Protein 8JU3 (pdb70)

B-factor: mean 65.37, std 35.57, range [22.61, 152.68]

Radius of gyration: 43.57 Å; Cα contacts (8 Å, |Δi|>4): 606; chains: 1; bounding box: 49×35×157 Å

Solvent-accessible surface area: 17539 Å² total; per-residue (Å²): 171,150,29,74,105,45,124,44,102,40,78,102,34,85,130,116,65,49,92,47,68,61,33,83,155,39,63,0,13,57,61,54,84,110,74,59,18,59,74,1,15,58,32,0,81,91,44,15,0,30,80,2,93,64,0,56,0,83,1,0,126,27,79,72,44,0,4,7,0,77,79,15,85,33,29,36,0,2,0,0,3,0,42,0,23,0,58,28,78,105,53,44,0,32,0,80,0,53,9,34,74,66,33,43,55,54,8,46,40,37,5,75,0,14,12,41,19,82,21,133,96,156,88,57,32,29,141,76,46,120,49,130,147,31,143,103,127,69,93,46,174,60,98,23,58,87,71,17,56,77,27,89,34,1,24,60,85,103,116,28,0,42,9,50,0,64,69,58,95,45,43,4,74,0,48,0,80,22,122,102,89,45,87,57,3,4,41,0,57,37,49,28,162,229,131,44,12,60,33,93,16,47,7,109,64,56,143,9,34,112,70,95,31,56,51,63,111,52,120,105,97,140,60,62,25,56,84,102,74,53,111,62,155,71,71,49,73,66,114,115,90,109,21,116,114,88,6,53,91,33,65,46,146,93,78,52,88,136,124,73,5,40,55,86,58,16,92,111,129,40,21,46,0,75,6,64,26,62,10,31,90,62,67,87,100,94,26,61,61,234

Secondary structure (DSSP, 8-state):
-TT-S-TTHHHHHHHHT--EE--SSB--SSSS-EE-HHHHHHHHHHTTGGGSSEEEEEB-S-TTT--EE---SS-BEE-TT-EEEEEE-SSSEEEEEE--S--STTBPSS-EEEEEES-TTS--EEEE---SSS--S-PPSS--SS-BSSTT-S-TTSPSEEEEEE-SSSEEEEEEEE-S-SSS-EEEEEE-TTT--EEEEE--TTS---S--EEPPBTTBPPPTGGGT---HHHHHHHSEEEEEE---EEEE------TTEEEEEE--EEEEEEEEEEETTEEEE----

Nearest PDB structures (foldseek):
  8ju3-assembly1_A  TM=1.003E+00  e=4.176E-60  Escherichia phage Mu
  5yvq-assembly1_A  TM=1.974E-01  e=2.778E-07  Muvirus mu
  6b40-assembly1_N  TM=1.966E-01  e=3.791E+00  Branchiostoma belcheri

InterPro domains:
  IPR022246 Bacteriophage T7, Gp17, C-terminal [PF12604] (168-261)

Foldseek 3Di:
DVCPPPPPVVVVCQVVQHAAADEDAAQAAAFADEDEVVVVVVSCVVSCCQSHQKYKDFYHQDRGRHYKYDPQVEWIARRRRKIWIWHDHPQWIKIWIAADQDGPPGGDHRKIKIWTPNDPVPDTHIDIDADPVRHDLDADPDEDDAEAAADVPDWLADRFYWHWYDHDPHIWIKGKAACLDDQWGIKIWIQHPPRPWIWMFIQGDNGTTPDDTDTDADPVRHDDCVNVPHDDPVRQLQPDWDDKDWADKDKDQPHDDDDFQKDWDDDPVMTMITGIWIAGNNDIDGHTDD

Organism: Escherichia phage Mu (NCBI:txid2681603)

Structure (mmCIF, N/CA/C/O backbone):
data_8JU3
#
_entry.id   8JU3
#
_cell.length_a   63.839
_cell.length_b   63.839
_cell.length_c   462.383
_cell.angle_alpha   90.000
_cell.angle_beta   90.000
_cell.angle_gamma   120.000
#
_symmetry.space_group_name_H-M   'P 3 2 1'
#
loop_
_entity.id
_entity.type
_entity.pdbx_description
1 polymer "Tail fiber protein S,Tail fiber protein S'"
2 water water
#
loop_
_atom_site.group_PDB
_atom_site.id
_atom_site.type_symbol
_atom_site.label_atom_id
_atom_site.label_alt_id
_atom_site.label_comp_id
_atom_site.label_asym_id
_atom_site.label_entity_id
_atom_site.label_seq_id
_atom_site.pdbx_PDB_ins_code
_atom_site.Cartn_x
_atom_site.Cartn_y
_atom_site.Cartn_z
_atom_site.occupancy
_atom_site.B_iso_or_equiv
_atom_site.auth_seq_id
_atom_site.auth_comp_id
_atom_site.auth_asym_id
_atom_site.auth_atom_id
_atom_site.pdbx_PDB_model_num
ATOM 1 N N . GLN A 1 187 ? -23.40166 12.82191 101.71430 1.000 117.37783 27 GLN A N 1
ATOM 2 C CA . GLN A 1 187 ? -24.68812 12.18132 101.44479 1.000 120.36141 27 GLN A CA 1
ATOM 3 C C . GLN A 1 187 ? -25.12302 12.37008 99.99011 1.000 129.62189 27 GLN A C 1
ATOM 4 O O . GLN A 1 187 ? -25.44545 11.39702 99.29481 1.000 132.48796 27 GLN A O 1
ATOM 10 N N . ASN A 1 188 ? -25.13734 13.62160 99.53069 1.000 126.53668 28 ASN A N 1
ATOM 11 C CA . ASN A 1 188 ? -25.26067 13.92827 98.10246 1.000 125.50291 28 ASN A CA 1
ATOM 12 C C . ASN A 1 188 ? -26.55288 13.37722 97.50101 1.000 126.34590 28 ASN A C 1
ATOM 13 O O . ASN A 1 188 ? -26.55551 12.76935 96.42760 1.000 127.15226 28 ASN A O 1
ATOM 18 N N . GLY A 1 189 ? -27.66440 13.61116 98.19014 1.000 126.28497 29 GLY A N 1
ATOM 19 C CA . GLY A 1 189 ? -28.95991 13.16471 97.72496 1.000 125.22611 29 GLY A CA 1
ATOM 20 C C . GLY A 1 189 ? -29.14884 11.66579 97.62690 1.000 132.25493 29 GLY A C 1
ATOM 21 O O . GLY A 1 189 ? -30.24904 11.22667 97.26819 1.000 132.11244 29 GLY A O 1
ATOM 22 N N . ALA A 1 190 ? -28.11900 10.85954 97.91867 1.000 128.47700 30 ALA A N 1
ATOM 23 C CA . ALA A 1 190 ? -28.29398 9.41166 97.90796 1.000 127.77496 30 ALA A CA 1
ATOM 24 C C . ALA A 1 190 ? -29.35515 8.97635 98.90378 1.000 133.44212 30 ALA A C 1
ATOM 25 O O . ALA A 1 190 ? -29.95216 7.90521 98.74105 1.000 134.80918 30 ALA A O 1
ATOM 27 N N . ASP A 1 191 ? -29.60495 9.79691 99.92200 1.000 132.76713 31 ASP A N 1
ATOM 28 C CA . ASP A 1 191 ? -30.66263 9.55653 100.90025 1.000 133.56912 31 ASP A CA 1
ATOM 29 C C . ASP A 1 191 ? -31.94554 10.30570 100.51614 1.000 134.49054 31 ASP A C 1
ATOM 30 O O . ASP A 1 191 ? -32.46709 11.13651 101.25613 1.000 128.74512 31 ASP A O 1
ATOM 35 N N . ILE A 1 192 ? -32.46916 9.99581 99.32893 1.000 133.79787 32 ILE A N 1
ATOM 36 C CA . ILE A 1 192 ? -33.71618 10.57336 98.85211 1.000 135.29644 32 ILE A CA 1
ATOM 37 C C . ILE A 1 192 ? -34.68007 9.45310 98.48182 1.000 139.02744 32 ILE A C 1
ATOM 38 O O . ILE A 1 192 ? -34.34919 8.60477 97.64915 1.000 141.86278 32 ILE A O 1
ATOM 43 N N . PRO A 1 193 ? -35.86786 9.38538 99.07973 1.000 139.67815 33 PRO A N 1
ATOM 44 C CA . PRO A 1 193 ? -36.89509 8.46945 98.57759 1.000 139.12953 33 PRO A CA 1
ATOM 45 C C . PRO A 1 193 ? -37.66456 9.09938 97.43003 1.000 138.20951 33 PRO A C 1
ATOM 46 O O . PRO A 1 193 ? -37.82927 10.31794 97.35895 1.000 136.51640 33 PRO A O 1
ATOM 50 N N . GLY A 1 194 ? -38.11575 8.24711 96.51015 1.000 137.89070 34 GLY A N 1
ATOM 51 C CA . GLY A 1 194 ? -38.78337 8.69697 95.29666 1.000 137.90338 34 GLY A CA 1
ATOM 52 C C . GLY A 1 194 ? -38.06620 9.78388 94.50740 1.000 128.89132 34 GLY A C 1
ATOM 53 O O . GLY A 1 194 ? -38.65998 10.81860 94.18789 1.000 124.29210 34 GLY A O 1
ATOM 54 N N . LYS A 1 195 ? -36.79344 9.55160 94.17525 1.000 128.88983 35 LYS A N 1
ATOM 55 C CA . LYS A 1 195 ? -35.96323 10.57928 93.54007 1.000 133.84821 35 LYS A CA 1
ATOM 56 C C . LYS A 1 195 ? -36.57667 11.12345 92.24066 1.000 128.45827 35 LYS A C 1
ATOM 57 O O . LYS A 1 195 ? -36.35750 12.29277 91.88602 1.000 124.42929 35 LYS A O 1
ATOM 63 N N . ASP A 1 196 ? -37.34537 10.30074 91.52376 1.000 121.05360 36 ASP A N 1
ATOM 64 C CA . ASP A 1 196 ? -38.00855 10.75886 90.30051 1.000 120.57365 36 ASP A CA 1
ATOM 65 C C . ASP A 1 196 ? -39.04677 11.84183 90.60482 1.000 120.12220 36 ASP A C 1
ATOM 66 O O . ASP A 1 196 ? -39.16260 12.84956 89.87760 1.000 110.06041 36 ASP A O 1
ATOM 71 N N . THR A 1 197 ? -39.77757 11.67169 91.70866 1.000 118.40302 37 THR A N 1
ATOM 72 C CA . THR A 1 197 ? -40.73444 12.68354 92.13359 1.000 120.38502 37 THR A CA 1
ATOM 73 C C . THR A 1 197 ? -40.01689 13.97178 92.53622 1.000 123.67113 37 THR A C 1
ATOM 74 O O . THR A 1 197 ? -40.49510 15.07551 92.24065 1.000 122.47735 37 THR A O 1
ATOM 78 N N . PHE A 1 198 ? -38.88509 13.83880 93.24168 1.000 120.47823 38 PHE A N 1
ATOM 79 C CA . PHE A 1 198 ? -38.02451 14.96907 93.58702 1.000 116.89824 38 PHE A CA 1
ATOM 80 C C . PHE A 1 198 ? -37.68474 15.79573 92.35164 1.000 119.24368 38 PHE A C 1
ATOM 81 O O . PHE A 1 198 ? -37.91535 17.01100 92.29614 1.000 118.81113 38 PHE A O 1
ATOM 89 N N . THR A 1 199 ? -37.08443 15.14201 91.36365 1.000 116.82145 39 THR A N 1
ATOM 90 C CA . THR A 1 199 ? -36.76702 15.82199 90.11678 1.000 113.47826 39 THR A CA 1
ATOM 91 C C . THR A 1 199 ? -37.97566 16.56366 89.55575 1.000 110.37268 39 THR A C 1
ATOM 92 O O . THR A 1 199 ? -37.86710 17.73943 89.18657 1.000 108.10320 39 THR A O 1
ATOM 96 N N . LYS A 1 200 ? -39.15234 15.91617 89.52276 1.000 111.77152 40 LYS A N 1
ATOM 97 C CA . LYS A 1 200 ? -40.32275 16.62349 88.98722 1.000 114.32656 40 LYS A CA 1
ATOM 98 C C . LYS A 1 200 ? -40.63927 17.88200 89.79985 1.000 113.40185 40 LYS A C 1
ATOM 99 O O . LYS A 1 200 ? -40.84413 18.96626 89.23194 1.000 96.46187 40 LYS A O 1
ATOM 105 N N . ASN A 1 201 ? -40.68351 17.75321 91.13646 1.000 107.74532 41 ASN A N 1
ATOM 106 C CA . ASN A 1 201 ? -40.95586 18.90451 91.99934 1.000 113.58261 41 ASN A CA 1
ATOM 107 C C . ASN A 1 201 ? -39.97722 20.04500 91.75196 1.000 110.01781 41 ASN A C 1
ATOM 108 O O . ASN A 1 201 ? -40.36777 21.21854 91.74936 1.000 114.64632 41 ASN A O 1
ATOM 113 N N . ILE A 1 202 ? -38.68947 19.72849 91.59646 1.000 106.18389 42 ILE A N 1
ATOM 114 C CA . ILE A 1 202 ? -37.69397 20.78489 91.41858 1.000 112.17027 42 ILE A CA 1
ATOM 115 C C . ILE A 1 202 ? -37.72397 21.36830 90.00976 1.000 110.31726 42 ILE A C 1
ATOM 116 O O . ILE A 1 202 ? -37.05235 22.37224 89.74674 1.000 109.53818 42 ILE A O 1
ATOM 121 N N . GLY A 1 203 ? -38.50092 20.78695 89.10369 1.000 113.54729 43 GLY A N 1
ATOM 122 C CA . GLY A 1 203 ? -38.50296 21.24220 87.71904 1.000 111.56252 43 GLY A CA 1
ATOM 123 C C . GLY A 1 203 ? -37.14643 21.13662 87.05216 1.000 106.29718 43 GLY A C 1
ATOM 124 O O . GLY A 1 203 ? -36.58062 22.14833 86.61938 1.000 108.03275 43 GLY A O 1
ATOM 125 N N . ALA A 1 204 ? -36.60758 19.91476 86.98395 1.000 107.03452 44 ALA A N 1
ATOM 126 C CA . ALA A 1 204 ? -35.36420 19.62975 86.27915 1.000 103.82849 44 ALA A CA 1
ATOM 127 C C . ALA A 1 204 ? -35.59474 18.50778 85.26864 1.000 103.27145 44 ALA A C 1
ATOM 128 O O . ALA A 1 204 ? -36.43745 17.62617 85.48161 1.000 98.62738 44 ALA A O 1
ATOM 130 N N . CYS A 1 205 ? -34.84610 18.55124 84.15703 1.000 96.42943 45 CYS A N 1
ATOM 131 C CA . CYS A 1 205 ? -34.98592 17.54189 83.12043 1.000 96.68131 45 CYS A CA 1
ATOM 132 C C . CYS A 1 205 ? -34.50750 16.18034 83.61142 1.000 99.91323 45 CYS A C 1
ATOM 133 O O . CYS A 1 205 ? -33.49105 16.07195 84.29999 1.000 102.20693 45 CYS A O 1
ATOM 136 N N . ARG A 1 206 ? -35.22988 15.13304 83.21307 1.000 100.20370 46 ARG A N 1
ATOM 137 C CA . ARG A 1 206 ? -35.05903 13.79475 83.76925 1.000 102.40448 46 ARG A CA 1
ATOM 138 C C . ARG A 1 206 ? -34.10725 12.99515 82.88762 1.000 101.02415 46 ARG A C 1
ATOM 139 O O . ARG A 1 206 ? -34.45953 12.61966 81.76666 1.000 102.06788 46 ARG A O 1
ATOM 147 N N . ALA A 1 207 ? -32.90056 12.73558 83.38817 1.000 102.23804 47 ALA A N 1
ATOM 148 C CA . ALA A 1 207 ? -31.93862 11.85828 82.71638 1.000 100.11966 47 ALA A CA 1
ATOM 149 C C . ALA A 1 207 ? -32.21129 10.43283 83.18261 1.000 102.12191 47 ALA A C 1
ATOM 150 O O . ALA A 1 207 ? -31.67768 9.97628 84.18722 1.000 107.71001 47 ALA A O 1
ATOM 152 N N . TYR A 1 208 ? -33.04873 9.70923 82.43728 1.000 101.62407 48 TYR A N 1
ATOM 153 C CA . TYR A 1 208 ? -33.62670 8.47904 82.97011 1.000 101.59625 48 TYR A CA 1
ATOM 154 C C . TYR A 1 208 ? -32.66159 7.29623 82.94919 1.000 99.93753 48 TYR A C 1
ATOM 155 O O . TYR A 1 208 ? -32.71344 6.45741 83.84567 1.000 93.63648 48 TYR A O 1
ATOM 164 N N . SER A 1 209 ? -31.79091 7.18825 81.95313 1.000 98.74104 49 SER A N 1
ATOM 165 C CA . SER A 1 209 ? -30.88218 6.04771 81.86364 1.000 96.88889 49 SER A CA 1
ATOM 166 C C . SER A 1 209 ? -29.91892 6.25823 80.70398 1.000 104.12652 49 SER A C 1
ATOM 167 O O . SER A 1 209 ? -30.29438 6.80015 79.65870 1.000 96.46022 49 SER A O 1
ATOM 170 N N . ALA A 1 210 ? -28.68391 5.79379 80.89717 1.000 102.70709 50 ALA A N 1
ATOM 171 C CA . ALA A 1 210 ? -27.63706 5.89268 79.89178 1.000 102.13819 50 ALA A CA 1
ATOM 172 C C . ALA A 1 210 ? -27.46733 4.62950 79.05146 1.000 107.05450 50 ALA A C 1
ATOM 173 O O . ALA A 1 210 ? -26.88372 4.71200 77.96294 1.000 111.68646 50 ALA A O 1
ATOM 175 N N . TRP A 1 211 ? -27.97141 3.47653 79.51043 1.000 108.21095 51 TRP A N 1
ATOM 176 C CA . TRP A 1 211 ? -27.77620 2.20453 78.81293 1.000 113.04909 51 TRP A CA 1
ATOM 177 C C . TRP A 1 211 ? -28.97243 1.27742 79.03942 1.000 121.23710 51 TRP A C 1
ATOM 178 O O . TRP A 1 211 ? -28.81297 0.05896 79.15717 1.000 126.04125 51 TRP A O 1
ATOM 189 N N . LEU A 1 212 ? -30.17975 1.83515 79.11341 1.000 122.51565 52 LEU A N 1
ATOM 190 C CA . LEU A 1 212 ? -31.36238 1.00842 79.34166 1.000 126.60759 52 LEU A CA 1
ATOM 191 C C . LEU A 1 212 ? -31.68046 0.16293 78.11105 1.000 126.67416 52 LEU A C 1
ATOM 192 O O . LEU A 1 212 ? -31.42492 0.56305 76.97326 1.000 124.89449 52 LEU A O 1
ATOM 197 N N . ASN A 1 213 ? -32.24182 -1.02436 78.33831 1.000 125.20006 53 ASN A N 1
ATOM 198 C CA . ASN A 1 213 ? -32.72163 -1.84804 77.23308 1.000 127.81965 53 ASN A CA 1
ATOM 199 C C . ASN A 1 213 ? -34.20276 -1.54400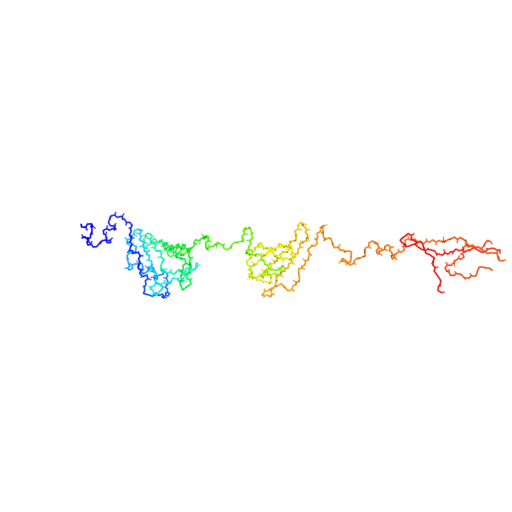 77.01474 1.000 128.50603 53 ASN A C 1
ATOM 200 O O . ASN A 1 213 ? -35.04359 -1.85964 77.85993 1.000 125.68732 53 ASN A O 1
ATOM 205 N N . ILE A 1 214 ? -34.51698 -0.90480 75.88745 1.000 123.64370 54 ILE A N 1
ATOM 206 C CA . ILE A 1 214 ? -35.88365 -0.48685 75.58218 1.000 126.02575 54 ILE A CA 1
ATOM 207 C C . ILE A 1 214 ? -36.66823 -1.65804 75.00949 1.000 125.66352 54 ILE A C 1
ATOM 208 O O . ILE A 1 214 ? -36.65904 -1.89307 73.79342 1.000 118.18635 54 ILE A O 1
ATOM 213 N N . GLY A 1 215 ? -37.36752 -2.38181 75.87841 1.000 127.43118 55 GLY A N 1
ATOM 214 C CA . GLY A 1 215 ? -38.06835 -3.59362 75.49823 1.000 130.27452 55 GLY A CA 1
ATOM 215 C C . GLY A 1 215 ? -37.34483 -4.83996 75.98032 1.000 134.97408 55 GLY A C 1
ATOM 216 O O . GLY A 1 215 ? -36.26910 -4.79275 76.58871 1.000 133.48953 55 GLY A O 1
ATOM 217 N N . GLY A 1 216 ? -37.96607 -5.98358 75.70236 1.000 135.33104 56 GLY A N 1
ATOM 218 C CA . GLY A 1 216 ? -37.35509 -7.25283 76.03894 1.000 133.52006 56 GLY A CA 1
ATOM 219 C C . GLY A 1 216 ? -36.33711 -7.68084 75.00431 1.000 131.65954 56 GLY A C 1
ATOM 220 O O . GLY A 1 216 ? -35.16716 -7.92011 75.31855 1.000 129.00008 56 GLY A O 1
ATOM 221 N N . ASP A 1 217 ? -36.77087 -7.75714 73.75251 1.000 130.83977 57 ASP A N 1
ATOM 222 C CA . ASP A 1 217 ? -35.92569 -8.24238 72.67856 1.000 130.35399 57 ASP A CA 1
ATOM 223 C C . ASP A 1 217 ? -36.14382 -7.35350 71.46050 1.000 127.63881 57 ASP A C 1
ATOM 224 O O . ASP A 1 217 ? -36.88445 -6.36412 71.50514 1.000 124.61235 57 ASP A O 1
ATOM 229 N N . SER A 1 218 ? -35.47800 -7.70454 70.36321 1.000 128.16532 58 SER A N 1
ATOM 230 C CA . SER A 1 218 ? -35.68626 -7.03317 69.08593 1.000 127.40879 58 SER A CA 1
ATOM 231 C C . SER A 1 218 ? -36.89110 -7.63681 68.36116 1.000 129.39468 58 SER A C 1
ATOM 232 O O . SER A 1 218 ? -36.80484 -8.12910 67.23711 1.000 132.99509 58 SER A O 1
ATOM 235 N N . GLN A 1 219 ? -38.03387 -7.60796 69.04077 1.000 129.40869 59 GLN A N 1
ATOM 236 C CA . GLN A 1 219 ? -39.27632 -7.81422 68.31991 1.000 130.68825 59 GLN A CA 1
ATOM 237 C C . GLN A 1 219 ? -39.69674 -6.50598 67.65301 1.000 126.72068 59 GLN A C 1
ATOM 238 O O . GLN A 1 219 ? -39.13435 -5.43829 67.90983 1.000 123.46872 59 GLN A O 1
ATOM 244 N N . VAL A 1 220 ? -40.68293 -6.59105 66.78149 1.000 124.65473 60 VAL A N 1
ATOM 245 C CA . VAL A 1 220 ? -41.22942 -5.39623 66.15152 1.000 125.61561 60 VAL A CA 1
ATOM 246 C C . VAL A 1 220 ? -42.30858 -4.82779 67.05819 1.000 129.48211 60 VAL A C 1
ATOM 247 O O . VAL A 1 220 ? -43.07800 -5.57391 67.67697 1.000 129.04450 60 VAL A O 1
ATOM 251 N N . TRP A 1 221 ? -42.34928 -3.50061 67.16359 1.000 131.57953 61 TRP A N 1
ATOM 252 C CA . TRP A 1 221 ? -43.31181 -2.82925 68.02187 1.000 135.68328 61 TRP A CA 1
ATOM 253 C C . TRP A 1 221 ? -43.86110 -1.61055 67.29623 1.000 130.75386 61 TRP A C 1
ATOM 254 O O . TRP A 1 221 ? -43.21078 -1.04514 66.41383 1.000 125.93728 61 TRP A O 1
ATOM 265 N N . THR A 1 222 ? -45.08036 -1.23364 67.65719 1.000 121.81417 62 THR A N 1
ATOM 266 C CA . THR A 1 222 ? -45.75328 -0.08857 67.07187 1.000 117.88616 62 THR A CA 1
ATOM 267 C C . THR A 1 222 ? -45.49295 1.15280 67.91646 1.000 116.79258 62 THR A C 1
ATOM 268 O O . THR A 1 222 ? -44.96826 1.07996 69.02822 1.000 116.45477 62 THR A O 1
ATOM 272 N N . THR A 1 223 ? -45.87149 2.31503 67.38095 1.000 112.20753 63 THR A N 1
ATOM 273 C CA . THR A 1 223 ? -45.67091 3.53062 68.16022 1.000 111.91730 63 THR A CA 1
ATOM 274 C C . THR A 1 223 ? -46.64480 3.60009 69.32804 1.000 107.29342 63 THR A C 1
ATOM 275 O O . THR A 1 223 ? -46.34671 4.24178 70.33976 1.000 106.91017 63 THR A O 1
ATOM 279 N N . ALA A 1 224 ? -47.80526 2.94950 69.21166 1.000 113.15376 64 ALA A N 1
ATOM 280 C CA . ALA A 1 224 ? -48.68930 2.80704 70.36637 1.000 108.75169 64 ALA A CA 1
ATOM 281 C C . ALA A 1 224 ? -48.02016 1.98359 71.46139 1.000 113.37056 64 ALA A C 1
ATOM 282 O O . ALA A 1 224 ? -48.09049 2.32733 72.65101 1.000 113.50413 64 ALA A O 1
ATOM 284 N N . GLN A 1 225 ? -47.34318 0.90038 71.07629 1.000 111.41426 65 GLN A N 1
ATOM 285 C CA . GLN A 1 225 ? -46.57829 0.13215 72.04948 1.000 114.40523 65 GLN A CA 1
ATOM 286 C C . GLN A 1 225 ? -45.37358 0.90848 72.55542 1.000 113.22625 65 GLN A C 1
ATOM 287 O O . GLN A 1 225 ? -45.00645 0.78283 73.72712 1.000 112.74408 65 GLN A O 1
ATOM 293 N N . PHE A 1 226 ? -44.76692 1.73812 71.70599 1.000 111.15203 66 PHE A N 1
ATOM 294 C CA . PHE A 1 226 ? -43.64871 2.55543 72.16117 1.000 108.42725 66 PHE A CA 1
ATOM 295 C C . PHE A 1 226 ? -44.10425 3.58327 73.19968 1.000 107.94749 66 PHE A C 1
ATOM 296 O O . PHE A 1 226 ? -43.44914 3.76032 74.23605 1.000 103.86759 66 PHE A O 1
ATOM 304 N N . ILE A 1 227 ? -45.25017 4.23243 72.97170 1.000 107.41756 67 ILE A N 1
ATOM 305 C CA . ILE A 1 227 ? -45.73065 5.21021 73.94146 1.000 105.95362 67 ILE A CA 1
ATOM 306 C C . ILE A 1 227 ? -46.25943 4.50776 75.19000 1.000 112.97601 67 ILE A C 1
ATOM 307 O O . ILE A 1 227 ? -46.19461 5.06732 76.28857 1.000 112.95330 67 ILE A O 1
ATOM 312 N N . SER A 1 228 ? -46.73720 3.26243 75.06690 1.000 110.36273 68 SER A N 1
ATOM 313 C CA . SER A 1 228 ? -47.09869 2.49659 76.26219 1.000 117.21524 68 SER A CA 1
ATOM 314 C C . SER A 1 228 ? -45.86547 2.18915 77.10717 1.000 118.00921 68 SER A C 1
ATOM 315 O O . SER A 1 228 ? -45.87739 2.35813 78.33783 1.000 112.02326 68 SER A O 1
ATOM 318 N N . TRP A 1 229 ? -44.78320 1.74465 76.45532 1.000 115.57661 69 TRP A N 1
ATOM 319 C CA . TRP A 1 229 ? -43.54441 1.48406 77.18088 1.000 118.90638 69 TRP A CA 1
ATOM 320 C C . TRP A 1 229 ? -43.01429 2.75973 77.82752 1.000 117.82099 69 TRP A C 1
ATOM 321 O O . TRP A 1 229 ? -42.46228 2.72465 78.93585 1.000 116.58777 69 TRP A O 1
ATOM 332 N N . LEU A 1 230 ? -43.17908 3.90064 77.15091 1.000 116.41473 70 LEU A N 1
ATOM 333 C CA . LEU A 1 230 ? -42.78575 5.16844 77.75959 1.000 115.93440 70 LEU A CA 1
ATOM 334 C C . LEU A 1 230 ? -43.64847 5.48940 78.97773 1.000 116.04879 70 LEU A C 1
ATOM 335 O O . LEU A 1 230 ? -43.12965 5.95627 79.99726 1.000 113.35208 70 LEU A O 1
ATOM 340 N N . GLU A 1 231 ? -44.96189 5.24583 78.89593 1.000 114.13653 71 GLU A N 1
ATOM 341 C CA . GLU A 1 231 ? -45.82124 5.40897 80.06666 1.000 118.00988 71 GLU A CA 1
ATOM 342 C C . GLU A 1 231 ? -45.26882 4.63714 81.25530 1.000 114.89072 71 GLU A C 1
ATOM 343 O O . GLU A 1 231 ? -45.00431 5.21535 82.31464 1.000 109.45514 71 GLU A O 1
ATOM 349 N N . SER A 1 232 ? -45.04639 3.32718 81.07282 1.000 116.86080 72 SER A N 1
ATOM 350 C CA . SER A 1 232 ? -44.64374 2.47998 82.19476 1.000 120.35206 72 SER A CA 1
ATOM 351 C C . SER A 1 232 ? -43.32743 2.92035 82.84005 1.000 119.74719 72 SER A C 1
ATOM 352 O O . SER A 1 232 ? -43.09039 2.58542 84.00179 1.000 117.23865 72 SER A O 1
ATOM 355 N N . GLN A 1 233 ? -42.46671 3.65950 82.13533 1.000 116.01253 73 GLN A N 1
ATOM 356 C CA . GLN A 1 233 ? -41.27484 4.21953 82.76764 1.000 111.53531 73 GLN A CA 1
ATOM 357 C C . GLN A 1 233 ? -41.47164 5.64062 83.26904 1.000 107.59543 73 GLN A C 1
ATOM 358 O O . GLN A 1 233 ? -40.51930 6.22751 83.79413 1.000 103.88939 73 GLN A O 1
ATOM 364 N N . GLY A 1 234 ? -42.67003 6.20482 83.11660 1.000 110.19679 74 GLY A N 1
ATOM 365 C CA . GLY A 1 234 ? -42.96455 7.52521 83.64325 1.000 114.70695 74 GLY A CA 1
ATOM 366 C C . GLY A 1 234 ? -42.50976 8.68818 82.79301 1.000 113.20663 74 GLY A C 1
ATOM 367 O O . GLY A 1 234 ? -42.37142 9.80298 83.30523 1.000 114.15038 74 GLY A O 1
ATOM 368 N N . ALA A 1 235 ? -42.28644 8.46599 81.49908 1.000 109.33301 75 ALA A N 1
ATOM 369 C CA . ALA A 1 235 ? -41.73234 9.51272 80.64342 1.000 112.25665 75 ALA A CA 1
ATOM 370 C C . ALA A 1 235 ? -42.60482 10.76510 80.63569 1.000 110.58775 75 ALA A C 1
ATOM 371 O O . ALA A 1 235 ? -42.08848 11.88850 80.69367 1.000 110.39583 75 ALA A O 1
ATOM 373 N N . PHE A 1 236 ? -43.92584 10.59930 80.57233 1.000 109.42624 76 PHE A N 1
ATOM 374 C CA . PHE A 1 236 ? -44.80922 11.75602 80.48630 1.000 108.77872 76 PHE A CA 1
ATOM 375 C C . PHE A 1 236 ? -45.04587 12.42576 81.83212 1.000 115.60931 76 PHE A C 1
ATOM 376 O O . PHE A 1 236 ? -45.73517 13.45142 81.87476 1.000 113.87925 76 PHE A O 1
ATOM 384 N N . ASN A 1 237 ? -44.47840 11.88521 82.91826 1.000 116.41841 77 ASN A N 1
ATOM 385 C CA . ASN A 1 237 ? -44.43946 12.58491 84.20110 1.000 127.46250 77 ASN A CA 1
ATOM 386 C C . ASN A 1 237 ? -43.47327 13.76392 84.20292 1.000 121.05789 77 ASN A C 1
ATOM 387 O O . ASN A 1 237 ? -43.51225 14.57738 85.13259 1.000 121.65343 77 ASN A O 1
ATOM 392 N N . HIS A 1 238 ? -42.61462 13.88193 83.19789 1.000 108.11014 78 HIS A N 1
ATOM 393 C CA . HIS A 1 238 ? -41.66219 14.97261 83.20910 1.000 105.53949 78 HIS A CA 1
ATOM 394 C C . HIS A 1 238 ? -41.76258 15.78470 81.93272 1.000 108.93613 78 HIS A C 1
ATOM 395 O O . HIS A 1 238 ? -42.03744 15.23042 80.86252 1.000 103.25321 78 HIS A O 1
ATOM 402 N N . PRO A 1 239 ? -41.54095 17.09997 82.00673 1.000 102.47483 79 PRO A N 1
ATOM 403 C CA . PRO A 1 239 ? -41.61984 17.90320 80.77096 1.000 99.67681 79 PRO A CA 1
ATOM 404 C C . PRO A 1 239 ? -40.54685 17.53585 79.74154 1.000 98.53433 79 PRO A C 1
ATOM 405 O O . PRO A 1 239 ? -40.81332 17.60784 78.53796 1.000 92.33973 79 PRO A O 1
ATOM 409 N N . TYR A 1 240 ? -39.32744 17.19494 80.17183 1.000 96.39569 80 TYR A N 1
ATOM 410 C CA . TYR A 1 240 ? -38.29351 16.63118 79.30353 1.000 96.09540 80 TYR A CA 1
ATOM 411 C C . TYR A 1 240 ? -37.83251 15.35684 79.97581 1.000 100.01247 80 TYR A C 1
ATOM 412 O O . TYR A 1 240 ? -37.55934 15.35486 81.17806 1.000 95.11003 80 TYR A O 1
ATOM 421 N N . TRP A 1 241 ? -37.75484 14.28303 79.21078 1.000 94.88116 81 TRP A N 1
ATOM 422 C CA . TRP A 1 241 ? -37.42429 12.97701 79.75697 1.000 94.09641 81 TRP A CA 1
ATOM 423 C C . TRP A 1 241 ? -36.58486 12.29541 78.70075 1.000 98.31757 81 TRP A C 1
ATOM 424 O O . TRP A 1 241 ? -37.07158 12.00728 77.60642 1.000 94.76215 81 TRP A O 1
ATOM 435 N N . MET A 1 242 ? -35.33622 12.06963 78.98602 1.000 96.01986 82 MET A N 1
ATOM 436 C CA . MET A 1 242 ? -34.53642 11.41620 77.97742 1.000 97.41338 82 MET A CA 1
ATOM 437 C C . MET A 1 242 ? -34.16904 10.00328 78.42626 1.000 99.44626 82 MET A C 1
ATOM 438 O O . MET A 1 242 ? -34.50578 9.55348 79.51897 1.000 98.16036 82 MET A O 1
ATOM 443 N N . CYS A 1 243 ? -33.43844 9.31777 77.55501 1.000 100.03910 83 CYS A N 1
ATOM 444 C CA . CYS A 1 243 ? -33.21572 7.88231 77.65384 1.000 99.23686 83 CYS A CA 1
ATOM 445 C C . CYS A 1 243 ? -32.28283 7.45353 76.52753 1.000 99.49494 83 CYS A C 1
ATOM 446 O O . CYS A 1 243 ? -32.26568 8.10021 75.48229 1.000 93.56758 83 CYS A O 1
ATOM 449 N N . LYS A 1 244 ? -31.49954 6.38922 76.69884 1.000 102.65751 84 LYS A N 1
ATOM 450 C CA . LYS A 1 244 ? -30.66669 5.89889 75.60131 1.000 96.40517 84 LYS A CA 1
ATOM 451 C C . LYS A 1 244 ? -30.66898 4.37981 75.58842 1.000 99.63344 84 LYS A C 1
ATOM 452 O O . LYS A 1 244 ? -30.16555 3.74513 76.5203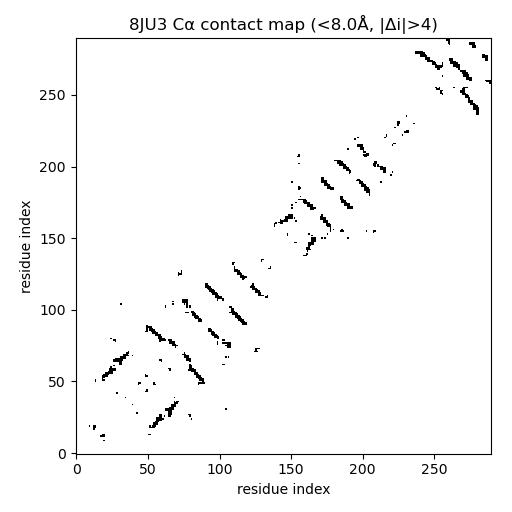4 1.000 99.91198 84 LYS A O 1
ATOM 458 N N . GLY A 1 245 ? -31.21146 3.80933 74.51830 1.000 96.59868 85 GLY A N 1
ATOM 459 C CA . GLY A 1 245 ? -31.25829 2.36294 74.39961 1.000 103.77760 85 GLY A CA 1
ATOM 460 C C . GLY A 1 245 ? -29.87616 1.74052 74.49002 1.000 104.27943 85 GLY A C 1
ATOM 461 O O . GLY A 1 245 ? -28.88268 2.30214 74.01615 1.000 95.98668 85 GLY A O 1
ATOM 462 N N . SER A 1 246 ? -29.82530 0.56176 75.11469 1.000 108.50726 86 SER A N 1
ATOM 463 C CA . SER A 1 246 ? -28.57214 -0.14661 75.32790 1.000 111.67798 86 SER A CA 1
ATOM 464 C C . SER A 1 246 ? -27.95769 -0.56622 73.99930 1.000 112.28926 86 SER A C 1
ATOM 465 O O . SER A 1 246 ? -28.65671 -0.88589 73.03196 1.000 106.80183 86 SER A O 1
ATOM 468 N N . TRP A 1 247 ? -26.62691 -0.59066 73.96648 1.000 110.99383 87 TRP A N 1
ATOM 469 C CA . TRP A 1 247 ? -25.90788 -1.03258 72.77744 1.000 109.69928 87 TRP A CA 1
ATOM 470 C C . TRP A 1 247 ? -25.92816 -2.56078 72.67462 1.000 112.06583 87 TRP A C 1
ATOM 471 O O . TRP A 1 247 ? -24.90671 -3.24482 72.75447 1.000 115.27419 87 TRP A O 1
ATOM 482 N N . ALA A 1 248 ? -27.13962 -3.08534 72.48400 1.000 109.64098 88 ALA A N 1
ATOM 483 C CA . ALA A 1 248 ? -27.36736 -4.52448 72.38197 1.000 113.80907 88 ALA A CA 1
ATOM 484 C C . ALA A 1 248 ? -28.57930 -4.72775 71.48495 1.000 115.08238 88 ALA A C 1
ATOM 485 O O . ALA A 1 248 ? -29.70152 -4.37168 71.86460 1.000 114.68972 88 ALA A O 1
ATOM 487 N N . TYR A 1 249 ? -28.35137 -5.30019 70.30026 1.000 111.61448 89 TYR A N 1
ATOM 488 C CA . TYR A 1 249 ? -29.44079 -5.48093 69.35052 1.000 115.12083 89 TYR A CA 1
ATOM 489 C C . TYR A 1 249 ? -30.49783 -6.44867 69.86422 1.000 119.54232 89 TYR A C 1
ATOM 490 O O . TYR A 1 249 ? -31.68128 -6.30677 69.53146 1.000 117.68545 89 TYR A O 1
ATOM 499 N N . ALA A 1 250 ? -30.09424 -7.42980 70.67052 1.000 126.40415 90 ALA A N 1
ATOM 500 C CA . ALA A 1 250 ? -30.98789 -8.45879 71.17687 1.000 123.18548 90 ALA A CA 1
ATOM 501 C C . ALA A 1 250 ? -31.77278 -8.01613 72.40026 1.000 125.58491 90 ALA A C 1
ATOM 502 O O . ALA A 1 250 ? -32.42254 -8.85048 73.03735 1.000 134.00988 90 ALA A O 1
ATOM 504 N N . ASN A 1 251 ? -31.72348 -6.73875 72.76404 1.000 121.76975 91 ASN A N 1
ATOM 505 C CA . ASN A 1 251 ? -32.49317 -6.24605 73.89603 1.000 122.77591 91 ASN A CA 1
ATOM 506 C C . ASN A 1 251 ? -33.53954 -5.20822 73.53392 1.000 120.80662 91 ASN A C 1
ATOM 507 O O . ASN A 1 251 ? -34.48180 -5.01913 74.31294 1.000 120.64534 91 ASN A O 1
ATOM 512 N N . ASN A 1 252 ? -33.41435 -4.54305 72.38645 1.000 119.87812 92 ASN A N 1
ATOM 513 C CA . ASN A 1 252 ? -34.16455 -3.32920 72.10469 1.000 114.27283 92 ASN A CA 1
ATOM 514 C C . ASN A 1 252 ? -35.14269 -3.54302 70.95586 1.000 115.13266 92 ASN A C 1
ATOM 515 O O . ASN A 1 252 ? -34.81000 -4.18038 69.95262 1.000 115.36706 92 ASN A O 1
ATOM 520 N N . LYS A 1 253 ? -36.34492 -2.98826 71.10795 1.000 112.06624 93 LYS A N 1
ATOM 521 C CA . LYS A 1 253 ? -37.37730 -3.06481 70.08676 1.000 113.66898 93 LYS A CA 1
ATOM 522 C C . LYS A 1 253 ? -36.95198 -2.33212 68.81062 1.000 110.36028 93 LYS A C 1
ATOM 523 O O . LYS A 1 253 ? -35.91693 -1.66110 68.75093 1.000 104.54438 93 LYS A O 1
ATOM 529 N N . VAL A 1 254 ? -37.80545 -2.44168 67.79063 1.000 110.08290 94 VAL A N 1
ATOM 530 C CA . VAL A 1 254 ? -37.72214 -1.63045 66.58068 1.000 106.24499 94 VAL A CA 1
ATOM 531 C C . VAL A 1 254 ? -39.14263 -1.23558 66.18558 1.000 107.90457 94 VAL A C 1
ATOM 532 O O . VAL A 1 254 ? -40.06265 -2.05893 66.23307 1.000 112.00440 94 VAL A O 1
ATOM 536 N N . ILE A 1 255 ? -39.33184 0.02826 65.82703 1.000 105.59354 95 ILE A N 1
ATOM 537 C CA . ILE A 1 255 ? -40.63569 0.51308 65.38153 1.000 107.92070 95 ILE A CA 1
ATOM 538 C C . ILE A 1 255 ? -40.70902 0.36838 63.86303 1.000 105.19168 95 ILE A C 1
ATOM 539 O O . ILE A 1 255 ? -39.70837 0.57798 63.16474 1.000 104.67205 95 ILE A O 1
ATOM 544 N N . THR A 1 256 ? -41.89994 0.02284 63.33730 1.000 104.13492 96 THR A N 1
ATOM 545 C CA . THR A 1 256 ? -42.05236 -0.30712 61.91817 1.000 101.47724 96 THR A CA 1
ATOM 546 C C . THR A 1 256 ? -43.18442 0.43625 61.21051 1.000 101.01395 96 THR A C 1
ATOM 547 O O . THR A 1 256 ? -43.36709 0.24759 60.00188 1.000 105.73248 96 THR A O 1
ATOM 551 N N . ASP A 1 257 ? -43.93110 1.29215 61.89949 1.000 100.32199 97 ASP A N 1
ATOM 552 C CA . ASP A 1 257 ? -45.05948 1.97045 61.27594 1.000 98.74387 97 ASP A CA 1
ATOM 553 C C . ASP A 1 257 ? -44.82927 3.46818 61.09802 1.000 95.52006 97 ASP A C 1
ATOM 554 O O . ASP A 1 257 ? -45.78841 4.24297 61.14561 1.000 95.31530 97 ASP A O 1
ATOM 559 N N . THR A 1 258 ? -43.58026 3.90368 60.89266 1.000 91.72847 98 THR A N 1
ATOM 560 C CA . THR A 1 258 ? -43.33731 5.34462 60.90114 1.000 89.57767 98 THR A CA 1
ATOM 561 C C . THR A 1 258 ? -43.82933 6.00422 59.62456 1.000 86.53098 98 THR A C 1
ATOM 562 O O . THR A 1 258 ? -44.31345 7.14102 59.65725 1.000 85.77984 98 THR A O 1
ATOM 566 N N . GLY A 1 259 ? -43.73997 5.30369 58.50666 1.000 87.31983 99 GLY A N 1
ATOM 567 C CA . GLY A 1 259 ? -43.97020 5.94409 57.23887 1.000 86.32227 99 GLY A CA 1
ATOM 568 C C . GLY A 1 259 ? -42.77678 6.71338 56.73775 1.000 84.91147 99 GLY A C 1
ATOM 569 O O . GLY A 1 259 ? -42.89328 7.42258 55.73433 1.000 77.77496 99 GLY A O 1
ATOM 570 N N . CYS A 1 260 ? -41.63476 6.61317 57.43922 1.000 82.22979 100 CYS A N 1
ATOM 571 C CA . CYS A 1 260 ? -40.38603 7.21967 57.00549 1.000 77.33720 100 CYS A CA 1
ATOM 572 C C . CYS A 1 260 ? -39.19527 6.38897 57.46867 1.000 78.75775 100 CYS A C 1
ATOM 573 O O . CYS A 1 260 ? -38.13021 6.94155 57.76569 1.000 80.62632 100 CYS A O 1
ATOM 576 N N . GLY A 1 261 ? -39.35273 5.07663 57.52623 1.000 81.44009 101 GLY A N 1
ATOM 577 C CA . GLY A 1 261 ? -38.25432 4.18273 57.83136 1.000 81.74127 101 GLY A CA 1
ATOM 578 C C . GLY A 1 261 ? -38.33861 3.64097 59.24502 1.000 83.38183 101 GLY A C 1
ATOM 579 O O . GLY A 1 261 ? -38.88791 4.27254 60.15114 1.000 86.13493 101 GLY A O 1
ATOM 580 N N . ASN A 1 262 ? -37.77495 2.45104 59.43613 1.000 84.23271 102 ASN A N 1
ATOM 581 C CA . ASN A 1 262 ? -37.79544 1.77737 60.72538 1.000 91.95128 102 ASN A CA 1
ATOM 582 C C . ASN A 1 262 ? -36.86839 2.47768 61.71327 1.000 90.81970 102 ASN A C 1
ATOM 583 O O . ASN A 1 262 ? -35.88020 3.11019 61.32554 1.000 86.18987 102 ASN A O 1
ATOM 588 N N . ILE A 1 263 ? -37.17673 2.33431 63.00429 1.000 94.44908 103 ILE A N 1
ATOM 589 C CA . ILE A 1 263 ? -36.38682 2.92238 64.08923 1.000 91.87676 103 ILE A CA 1
ATOM 590 C C . ILE A 1 263 ? -35.92349 1.79571 65.00073 1.000 99.36157 103 ILE A C 1
ATOM 591 O O . ILE A 1 263 ? -36.71391 1.24626 65.77857 1.000 99.35199 103 ILE A O 1
ATOM 596 N N . CYS A 1 264 ? -34.64227 1.47314 64.92951 1.000 100.17311 104 CYS A N 1
ATOM 597 C CA . CYS A 1 264 ? -34.03546 0.51118 65.82996 1.000 98.52448 104 CYS A CA 1
ATOM 598 C C . CYS A 1 264 ? -33.60129 1.23164 67.10140 1.000 99.19013 104 CYS A C 1
ATOM 599 O O . CYS A 1 264 ? -32.74246 2.12133 67.05629 1.000 94.88238 104 CYS A O 1
ATOM 602 N N . LEU A 1 265 ? -34.19727 0.84555 68.23278 1.000 101.82663 105 LEU A N 1
ATOM 603 C CA . LEU A 1 265 ? -33.93880 1.50680 69.50288 1.000 97.65137 105 LEU A CA 1
ATOM 604 C C . LEU A 1 265 ? -32.59865 1.12400 70.10803 1.000 92.76778 105 LEU A C 1
ATOM 605 O O . LEU A 1 265 ? -32.13688 1.80640 71.02818 1.000 93.56852 105 LEU A O 1
ATOM 610 N N . ALA A 1 266 ? -31.95459 0.08313 69.59355 1.000 93.18857 106 ALA A N 1
ATOM 611 C CA . ALA A 1 266 ? -30.62000 -0.29279 70.04914 1.000 96.90684 106 ALA A CA 1
ATOM 612 C C . ALA A 1 266 ? -29.64911 0.86873 69.88974 1.000 93.97971 106 ALA A C 1
ATOM 613 O O . ALA A 1 266 ? -29.38081 1.32024 68.76996 1.000 95.50735 106 ALA A O 1
ATOM 615 N N . GLY A 1 267 ? -29.12893 1.35917 71.00854 1.000 92.84494 107 GLY A N 1
ATOM 616 C CA . GLY A 1 267 ? -28.22000 2.48535 70.95324 1.000 92.92572 107 GLY A CA 1
ATOM 617 C C . GLY A 1 267 ? -28.85019 3.76614 70.45467 1.000 92.59754 107 GLY A C 1
ATOM 618 O O . GLY A 1 267 ? -28.14254 4.63668 69.94770 1.000 86.36527 107 GLY A O 1
ATOM 619 N N . ALA A 1 268 ? -30.16658 3.90669 70.59556 1.000 92.81841 108 ALA A N 1
ATOM 620 C CA . ALA A 1 268 ? -30.89951 5.08900 70.17430 1.000 80.53337 108 ALA A CA 1
ATOM 621 C C . ALA A 1 268 ? -31.17050 6.01600 71.35325 1.000 89.60193 108 ALA A C 1
ATOM 622 O O . ALA A 1 268 ? -31.58019 5.57337 72.43195 1.000 85.10472 108 ALA A O 1
ATOM 624 N N . VAL A 1 269 ? -30.95284 7.30584 71.13828 1.000 83.12871 109 VAL A N 1
ATOM 625 C CA . VAL A 1 269 ? -31.35304 8.31694 72.10899 1.000 83.52525 109 VAL A CA 1
ATOM 626 C C . VAL A 1 269 ? -32.83866 8.60560 71.93994 1.000 84.29922 109 VAL A C 1
ATOM 627 O O . VAL A 1 269 ? -33.30365 8.88129 70.82873 1.000 82.96093 109 VAL A O 1
ATOM 631 N N . VAL A 1 270 ? -33.58324 8.55627 73.03669 1.000 80.52119 110 VAL A N 1
ATOM 632 C CA . VAL A 1 270 ? -35.01032 8.85083 73.05987 1.000 85.41697 110 VAL A CA 1
ATOM 633 C C . VAL A 1 270 ? -35.22112 10.06045 73.96140 1.000 93.12374 110 VAL A C 1
ATOM 634 O O . VAL A 1 270 ? -34.92425 9.99709 75.15932 1.000 86.49610 110 VAL A O 1
ATOM 638 N N . GLU A 1 271 ? -35.73232 11.15913 73.39761 1.000 87.29253 111 GLU A N 1
ATOM 639 C CA . GLU A 1 271 ? -36.05130 12.35161 74.17758 1.000 88.12209 111 GLU A CA 1
ATOM 640 C C . GLU A 1 271 ? -37.54883 12.61114 74.04937 1.000 85.35586 111 GLU A C 1
ATOM 641 O O . GLU A 1 271 ? -38.06836 12.69001 72.93133 1.000 86.23545 111 GLU A O 1
ATOM 647 N N . VAL A 1 272 ? -38.23330 12.77222 75.17784 1.000 88.48320 112 VAL A N 1
ATOM 648 C CA . VAL A 1 272 ? -39.68602 12.90524 75.24388 1.000 86.54548 112 VAL A CA 1
ATOM 649 C C . VAL A 1 272 ? -40.00077 14.25768 75.86063 1.000 91.86016 112 VAL A C 1
ATOM 650 O O . VAL A 1 272 ? -39.55260 14.55136 76.97435 1.000 92.46333 112 VAL A O 1
ATOM 654 N N . ILE A 1 273 ? -40.78571 15.06733 75.16178 1.000 88.53086 113 ILE A N 1
ATOM 655 C CA . ILE A 1 273 ? -41.05584 16.43548 75.57702 1.000 88.66209 113 ILE A CA 1
ATOM 656 C C . ILE A 1 273 ? -42.55565 16.66904 75.50510 1.000 93.16564 113 ILE A C 1
ATOM 657 O O . ILE A 1 273 ? -43.19265 16.33561 74.50010 1.000 90.13911 113 ILE A O 1
ATOM 662 N N . GLY A 1 274 ? -43.11830 17.24367 76.56682 1.000 95.25230 114 GLY A N 1
ATOM 663 C CA . GLY A 1 274 ? -44.52699 17.58796 76.57639 1.000 99.22225 114 GLY A CA 1
ATOM 664 C C . GLY A 1 274 ? -45.33949 16.78606 77.56851 1.000 100.85648 114 GLY A C 1
ATOM 665 O O . GLY A 1 274 ? -44.83435 16.40073 78.62684 1.000 95.45525 114 GLY A O 1
ATOM 666 N N . THR A 1 275 ? -46.59698 16.52857 77.23119 1.000 99.92919 115 THR A N 1
ATOM 667 C CA . THR A 1 275 ? -47.48566 15.71534 78.04699 1.000 105.98801 115 THR A CA 1
ATOM 668 C C . THR A 1 275 ? -47.83809 14.44190 77.29169 1.000 105.02913 115 THR A C 1
ATOM 669 O O . THR A 1 275 ? -47.57203 14.31178 76.09403 1.000 99.52955 115 THR A O 1
ATOM 673 N N . ARG A 1 276 ? -48.44596 13.49451 78.01543 1.000 105.61619 116 ARG A N 1
ATOM 674 C CA . ARG A 1 276 ? -49.07632 12.35665 77.35022 1.000 106.21260 116 ARG A CA 1
ATOM 675 C C . ARG A 1 276 ? -50.15403 12.82812 76.38194 1.000 104.64779 116 ARG A C 1
ATOM 676 O O . ARG A 1 276 ? -50.45486 12.13978 75.39676 1.000 96.70948 116 ARG A O 1
ATOM 684 N N . GLY A 1 277 ? -50.73086 14.00509 76.64249 1.000 103.57331 117 GLY A N 1
ATOM 685 C CA . GLY A 1 277 ? -51.68323 14.62984 75.74835 1.000 104.80250 117 GLY A CA 1
ATOM 686 C C . GLY A 1 277 ? -51.05324 15.25112 74.52074 1.000 99.19736 117 GLY A C 1
ATOM 687 O O . GLY A 1 277 ? -51.46756 14.93719 73.40404 1.000 103.71079 117 GLY A O 1
ATOM 688 N N . ALA A 1 278 ? -50.06972 16.14160 74.71630 1.000 100.92003 118 ALA A N 1
ATOM 689 C CA . ALA A 1 278 ? -49.35389 16.83131 73.63405 1.000 100.71426 118 ALA A CA 1
ATOM 690 C C . ALA A 1 278 ? -47.89415 16.37381 73.67336 1.000 96.69503 118 ALA A C 1
ATOM 691 O O . ALA A 1 278 ? -47.06357 16.91222 74.41080 1.000 96.96465 118 ALA A O 1
ATOM 693 N N . MET A 1 279 ? -47.59638 15.39571 72.84344 1.000 94.83668 119 MET A N 1
ATOM 694 C CA . MET A 1 279 ? -46.39989 14.57391 72.89527 1.000 96.38870 119 MET A CA 1
ATOM 695 C C . MET A 1 279 ? -45.41924 14.90524 71.76445 1.000 92.35332 119 MET A C 1
ATOM 696 O O . MET A 1 279 ? -45.83042 15.00868 70.60126 1.000 87.81768 119 MET A O 1
ATOM 701 N N . THR A 1 280 ? -44.11325 14.99343 72.08952 1.000 88.65467 120 THR A N 1
ATOM 702 C CA . THR A 1 280 ? -43.07068 15.22893 71.08433 1.000 90.77744 120 THR A CA 1
ATOM 703 C C . THR A 1 280 ? -41.89425 14.28787 71.37814 1.000 87.81958 120 THR A C 1
ATOM 704 O O . THR A 1 280 ? -41.22047 14.46530 72.39292 1.000 83.92126 120 THR A O 1
ATOM 708 N N . ILE A 1 281 ? -41.59247 13.30596 70.52197 1.000 86.11321 121 ILE A N 1
ATOM 709 C CA . ILE A 1 281 ? -40.41711 12.45262 70.75825 1.000 84.16520 121 ILE A CA 1
ATOM 710 C C . ILE A 1 281 ? -39.39446 12.66674 69.65418 1.000 80.71269 121 ILE A C 1
ATOM 711 O O . ILE A 1 281 ? -39.71656 12.59604 68.46963 1.000 81.08930 121 ILE A O 1
ATOM 716 N N . ARG A 1 282 ? -38.15336 12.88347 70.05225 1.000 80.07722 122 ARG A N 1
ATOM 717 C CA . ARG A 1 282 ? -37.04402 13.03938 69.13310 1.000 80.70235 122 ARG A CA 1
ATOM 718 C C . ARG A 1 282 ? -36.10460 11.86826 69.38186 1.000 78.93795 122 ARG A C 1
ATOM 719 O O . ARG A 1 282 ? -35.63062 11.67472 70.50443 1.000 81.14543 122 ARG A O 1
ATOM 727 N N . VAL A 1 283 ? -35.87259 11.06692 68.35009 1.000 75.43296 123 VAL A N 1
ATOM 728 C CA . VAL A 1 283 ? -35.11183 9.82963 68.45928 1.000 75.69532 123 VAL A CA 1
ATOM 729 C C . VAL A 1 283 ? -33.90818 9.94551 67.54634 1.000 74.72528 123 VAL A C 1
ATOM 730 O O . VAL A 1 283 ? -34.05324 10.15427 66.33241 1.000 74.92107 123 VAL A O 1
ATOM 734 N N . THR A 1 284 ? -32.72708 9.80220 68.11779 1.000 74.90058 124 THR A N 1
ATOM 735 C CA . THR A 1 284 ? -31.48563 9.97091 67.37738 1.000 70.41098 124 THR A CA 1
ATOM 736 C C . THR A 1 284 ? -30.78653 8.62012 67.30139 1.000 73.23693 124 THR A C 1
ATOM 737 O O . THR A 1 284 ? -30.43053 8.03979 68.33911 1.000 79.48756 124 THR A O 1
ATOM 741 N N . THR A 1 285 ? -30.60926 8.07500 65.99150 1.000 75.25653 125 THR A N 1
ATOM 742 C CA . THR A 1 285 ? -30.09371 6.72982 65.79246 1.000 73.46875 125 THR A CA 1
ATOM 743 C C . THR A 1 285 ? -28.60333 6.75921 65.48090 1.000 75.31466 125 THR A C 1
ATOM 744 O O . THR A 1 285 ? -28.07122 7.78933 65.06266 1.000 77.28650 125 THR A O 1
ATOM 748 N N . PRO A 1 286 ? -27.88740 5.66232 65.76911 1.000 77.09865 126 PRO A N 1
ATOM 749 C CA . PRO A 1 286 ? -26.43026 5.66821 65.59822 1.000 78.21810 126 PRO A CA 1
ATOM 750 C C . PRO A 1 286 ? -26.01491 5.06988 64.27138 1.000 76.53094 126 PRO A C 1
ATOM 751 O O . PRO A 1 286 ? -26.88345 4.72179 63.46420 1.000 79.45900 126 PRO A O 1
ATOM 755 N N . SER A 1 287 ? -24.70653 4.95479 64.01674 1.000 77.71658 127 SER A N 1
ATOM 756 C CA . SER A 1 287 ? -24.27135 4.64279 62.65640 1.000 83.81639 127 SER A CA 1
ATOM 757 C C . SER A 1 287 ? -24.54877 3.20264 62.24649 1.000 83.17357 127 SER A C 1
ATOM 758 O O . SER A 1 287 ? -24.36341 2.87056 61.07532 1.000 81.17953 127 SER A O 1
ATOM 761 N N . THR A 1 288 ? -24.99549 2.34304 63.15349 1.000 84.08182 128 THR A N 1
ATOM 762 C CA . THR A 1 288 ? -25.34820 0.97210 62.80547 1.000 84.56552 128 THR A CA 1
ATOM 763 C C . THR A 1 288 ? -26.67681 0.60986 63.45204 1.000 88.97067 128 THR A C 1
ATOM 764 O O . THR A 1 288 ? -27.01264 1.11735 64.52923 1.000 89.37118 128 THR A O 1
ATOM 768 N N . SER A 1 289 ? -27.43204 -0.27180 62.78824 1.000 88.54017 129 SER A N 1
ATOM 769 C CA . SER A 1 289 ? -28.70544 -0.74104 63.33096 1.000 98.21765 129 SER A CA 1
ATOM 770 C C . SER A 1 289 ? -28.95069 -2.20123 62.95372 1.000 103.29374 129 SER A C 1
ATOM 771 O O . SER A 1 289 ? -28.14803 -2.84249 62.27003 1.000 102.96822 129 SER A O 1
ATOM 774 N N . SER A 1 290 ? -30.09220 -2.71471 63.41339 1.000 102.92521 130 SER A N 1
ATOM 775 C CA . SER A 1 290 ? -30.63891 -3.99970 63.00248 1.000 105.87306 130 SER A CA 1
ATOM 776 C C . SER A 1 290 ? -32.12487 -3.82757 62.73150 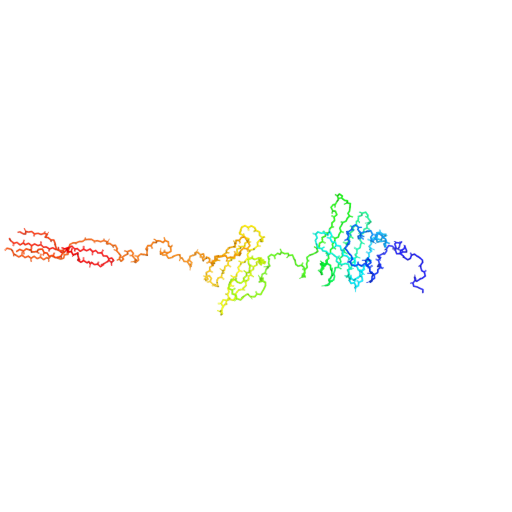1.000 106.52415 130 SER A C 1
ATOM 777 O O . SER A 1 290 ? -32.72706 -2.80668 63.07437 1.000 106.89305 130 SER A O 1
ATOM 780 N N . GLY A 1 291 ? -32.72757 -4.85711 62.14229 1.000 108.08923 131 GLY A N 1
ATOM 781 C CA . GLY A 1 291 ? -34.14263 -4.79989 61.83796 1.000 106.53548 131 GLY A CA 1
ATOM 782 C C . GLY A 1 291 ? -34.51388 -3.81370 60.75662 1.000 103.94836 131 GLY A C 1
ATOM 783 O O . GLY A 1 291 ? -35.70382 -3.53826 60.57003 1.000 103.48252 131 GLY A O 1
ATOM 784 N N . GLY A 1 292 ? -33.53689 -3.27457 60.03348 1.000 100.36115 132 GLY A N 1
ATOM 785 C CA . GLY A 1 292 ? -33.81516 -2.29051 59.01249 1.000 101.17199 132 GLY A CA 1
ATOM 786 C C . GLY A 1 292 ? -33.88832 -0.86888 59.51229 1.000 98.02971 132 GLY A C 1
ATOM 787 O O . GLY A 1 292 ? -34.38769 0.00066 58.78650 1.000 96.02414 132 GLY A O 1
ATOM 788 N N . GLY A 1 293 ? -33.40432 -0.60608 60.72318 1.000 97.09191 133 GLY A N 1
ATOM 789 C CA . GLY A 1 293 ? -33.45939 0.74393 61.25191 1.000 92.21607 133 GLY A CA 1
ATOM 790 C C . GLY A 1 293 ? -32.67157 1.70602 60.38092 1.000 84.01420 133 GLY A C 1
ATOM 791 O O . GLY A 1 293 ? -31.62149 1.36512 59.82773 1.000 81.99249 133 GLY A O 1
ATOM 792 N N . ILE A 1 294 ? -33.19885 2.91705 60.23847 1.000 81.43188 134 ILE A N 1
ATOM 793 C CA . ILE A 1 294 ? -32.43193 3.94740 59.55527 1.000 77.59302 134 ILE A CA 1
ATOM 794 C C . ILE A 1 294 ? -31.30854 4.39025 60.47741 1.000 77.41527 134 ILE A C 1
ATOM 795 O O . ILE A 1 294 ? -31.54495 4.86122 61.59470 1.000 75.28553 134 ILE A O 1
ATOM 800 N N . THR A 1 295 ? -30.08327 4.20605 60.02560 1.000 76.07500 135 THR A N 1
ATOM 801 C CA . THR A 1 295 ? -28.90277 4.72093 60.68872 1.000 73.35190 135 THR A CA 1
ATOM 802 C C . THR A 1 295 ? -28.68587 6.21484 60.41917 1.000 72.77032 135 THR A C 1
ATOM 803 O O . THR A 1 295 ? -29.21974 6.79396 59.46821 1.000 68.44428 135 THR A O 1
ATOM 807 N N . ASN A 1 296 ? -27.93918 6.84620 61.33008 1.000 71.69462 136 ASN A N 1
ATOM 808 C CA . ASN A 1 296 ? -27.49264 8.23267 61.18737 1.000 72.95481 136 ASN A CA 1
ATOM 809 C C . ASN A 1 296 ? -28.65132 9.21460 60.99304 1.000 70.08748 136 ASN A C 1
ATOM 810 O O . ASN A 1 296 ? -28.57741 10.12021 60.16622 1.000 64.56353 136 ASN A O 1
ATOM 815 N N . ALA A 1 297 ? -29.69298 9.08119 61.82511 1.000 69.14539 137 ALA A N 1
ATOM 816 C CA . ALA A 1 297 ? -30.95367 9.77661 61.60798 1.000 65.21282 137 ALA A CA 1
ATOM 817 C C . ALA A 1 297 ? -31.42218 10.45599 62.88291 1.000 68.07293 137 ALA A C 1
ATOM 818 O O . ALA A 1 297 ? -31.07340 10.04593 63.99147 1.000 69.42838 137 ALA A O 1
ATOM 820 N N . GLN A 1 298 ? -32.24192 11.49210 62.70085 1.000 66.32454 138 GLN A N 1
ATOM 821 C CA . GLN A 1 298 ? -33.03026 12.09503 63.76471 1.000 65.79363 138 GLN A CA 1
ATOM 822 C C . GLN A 1 298 ? -34.49506 12.05927 63.35165 1.000 69.31431 138 GLN A C 1
ATOM 823 O O . GLN A 1 298 ? -34.90570 12.81002 62.45671 1.000 64.06836 138 GLN A O 1
ATOM 829 N N . PHE A 1 299 ? -35.27770 11.19313 64.00262 1.000 69.75974 139 PHE A N 1
ATOM 830 C CA . PHE A 1 299 ? -36.72364 11.13454 63.82054 1.000 71.70905 139 PHE A CA 1
ATOM 831 C C . PHE A 1 299 ? -37.41909 12.03466 64.83103 1.000 73.04116 139 PHE A C 1
ATOM 832 O O . PHE A 1 299 ? -36.93892 12.22966 65.94725 1.000 76.44339 139 PHE A O 1
ATOM 840 N N . THR A 1 300 ? -38.57140 12.56760 64.43742 1.000 69.02816 140 THR A N 1
ATOM 841 C CA . THR A 1 300 ? -39.39155 13.35694 65.34322 1.000 77.53365 140 THR A CA 1
ATOM 842 C C . THR A 1 300 ? -40.83791 12.92313 65.19521 1.000 77.81019 140 THR A C 1
ATOM 843 O O . THR A 1 300 ? -41.36621 12.84235 64.08139 1.000 74.57633 140 THR A O 1
ATOM 847 N N . TYR A 1 301 ? -41.46356 12.66757 66.33755 1.000 80.94758 141 TYR A N 1
ATOM 848 C CA . TYR A 1 301 ? -42.81124 12.14553 66.44451 1.000 81.91686 141 TYR A CA 1
ATOM 849 C C . TYR A 1 301 ? -43.66411 13.18200 67.14839 1.000 84.23768 141 TYR A C 1
ATOM 850 O O . TYR A 1 301 ? -43.29149 13.67077 68.21455 1.000 83.21325 141 TYR A O 1
ATOM 859 N N . ILE A 1 302 ? -44.79057 13.53132 66.55048 1.000 89.31293 142 ILE A N 1
ATOM 860 C CA . ILE A 1 302 ? -45.77353 14.37583 67.21333 1.000 88.51831 142 ILE A CA 1
ATOM 861 C C . ILE A 1 302 ? -47.03119 13.55375 67.42795 1.000 90.02857 142 ILE A C 1
ATOM 862 O O . ILE A 1 302 ? -47.42898 12.75237 66.56635 1.000 88.61230 142 ILE A O 1
ATOM 867 N N . ASN A 1 303 ? -47.63905 13.74003 68.59325 1.000 92.98656 143 ASN A N 1
ATOM 868 C CA . ASN A 1 303 ? -48.96936 13.20530 68.87173 1.000 98.38646 143 ASN A CA 1
ATOM 869 C C . ASN A 1 303 ? -49.64693 14.22856 69.78005 1.000 99.39215 143 ASN A C 1
ATOM 870 O O . ASN A 1 303 ? -49.45784 14.22077 70.99759 1.000 95.95277 143 ASN A O 1
ATOM 875 N N . HIS A 1 304 ? -50.38632 15.13844 69.15190 1.000 100.09585 144 HIS A N 1
ATOM 876 C CA . HIS A 1 304 ? -51.15929 16.16537 69.83126 1.000 104.21646 144 HIS A CA 1
ATOM 877 C C . HIS A 1 304 ? -52.65755 15.87549 69.75430 1.000 110.25571 144 HIS A C 1
ATOM 878 O O . HIS A 1 304 ? -53.47874 16.79397 69.87829 1.000 108.68443 144 HIS A O 1
ATOM 885 N N . GLY A 1 305 ? -53.02344 14.60619 69.55552 1.000 106.47101 145 GLY A N 1
ATOM 886 C CA . GLY A 1 305 ? -54.40615 14.22090 69.36319 1.000 112.27740 145 GLY A CA 1
ATOM 887 C C . GLY A 1 305 ? -54.63487 13.60246 67.99953 1.000 115.57055 145 GLY A C 1
ATOM 888 O O . GLY A 1 305 ? -53.95542 13.95176 67.02664 1.000 114.83920 145 GLY A O 1
ATOM 889 N N . ASP A 1 306 ? -55.60330 12.69024 67.90729 1.000 119.47314 146 ASP A N 1
ATOM 890 C CA . ASP A 1 306 ? -55.78058 11.92140 66.68190 1.000 117.85268 146 ASP A CA 1
ATOM 891 C C . ASP A 1 306 ? -56.39865 12.75333 65.56164 1.000 116.69291 146 ASP A C 1
ATOM 892 O O . ASP A 1 306 ? -56.28552 12.37294 64.38757 1.000 114.91434 146 ASP A O 1
ATOM 897 N N . ALA A 1 307 ? -57.02359 13.88729 65.88538 1.000 114.68870 147 ALA A N 1
ATOM 898 C CA . ALA A 1 307 ? -57.50928 14.80802 64.86197 1.000 116.08590 147 ALA A CA 1
ATOM 899 C C . ALA A 1 307 ? -56.46454 15.83167 64.42614 1.000 113.12780 147 ALA A C 1
ATOM 900 O O . ALA A 1 307 ? -56.77181 16.69309 63.59572 1.000 107.78790 147 ALA A O 1
ATOM 902 N N . TYR A 1 308 ? -55.24600 15.77172 64.96060 1.000 107.34969 148 TYR A N 1
ATOM 903 C CA . TYR A 1 308 ? -54.25647 16.80703 64.70442 1.000 106.64129 148 TYR A CA 1
ATOM 904 C C . TYR A 1 308 ? -53.00576 16.23648 64.03476 1.000 99.23942 148 TYR A C 1
ATOM 905 O O . TYR A 1 308 ? -51.89891 16.72457 64.26877 1.000 93.34396 148 TYR A O 1
ATOM 914 N N . ALA A 1 309 ? -53.17979 15.17817 63.22577 1.000 95.73561 149 ALA A N 1
ATOM 915 C CA . ALA A 1 309 ? -52.18648 14.53941 62.35885 1.000 96.75239 149 ALA A CA 1
ATOM 916 C C . ALA A 1 309 ? -50.98873 13.98219 63.11807 1.000 95.59783 149 ALA A C 1
ATOM 917 O O . ALA A 1 309 ? -49.87001 14.49458 62.98535 1.000 91.97469 149 ALA A O 1
ATOM 919 N N . PRO A 1 310 ? -51.17429 12.92534 63.89675 1.000 93.92450 150 PRO A N 1
ATOM 920 C CA . PRO A 1 310 ? -50.03094 12.29325 64.56138 1.000 92.84345 150 PRO A CA 1
ATOM 921 C C . PRO A 1 310 ? -49.12034 11.66783 63.52719 1.000 84.37840 150 PRO A C 1
ATOM 922 O O . PRO A 1 310 ? -49.56139 11.30002 62.44145 1.000 89.52335 150 PRO A O 1
ATOM 926 N N . GLY A 1 311 ? -47.84468 11.54889 63.86138 1.000 85.80288 151 GLY A N 1
ATOM 927 C CA . GLY A 1 311 ? -46.92920 10.93312 62.92228 1.000 86.96710 151 GLY A CA 1
ATOM 928 C C . GLY A 1 311 ? -45.47589 11.30193 63.14678 1.000 83.24519 151 GLY A C 1
ATOM 929 O O . GLY A 1 311 ? -45.12429 12.11817 64.00679 1.000 80.22847 151 GLY A O 1
ATOM 930 N N . TRP A 1 312 ? -44.64052 10.67488 62.31587 1.000 77.30019 152 TRP A N 1
ATOM 931 C CA . TRP A 1 312 ? -43.18749 10.72810 62.31665 1.000 75.83922 152 TRP A CA 1
ATOM 932 C C . TRP A 1 312 ? -42.65700 11.54365 61.13395 1.000 73.74892 152 TRP A C 1
ATOM 933 O O . TRP A 1 312 ? -43.32048 11.69937 60.11119 1.000 69.85658 152 TRP A O 1
ATOM 944 N N . ARG A 1 313 ? -41.43622 12.05476 61.30266 1.000 68.12780 153 ARG A N 1
ATOM 945 C CA . ARG A 1 313 ? -40.66190 12.73954 60.28117 1.000 66.38538 153 ARG A CA 1
ATOM 946 C C . ARG A 1 313 ? -39.19677 12.43463 60.55276 1.000 67.07375 153 ARG A C 1
ATOM 947 O O . ARG A 1 313 ? -38.82772 12.05480 61.66276 1.000 68.61074 153 ARG A O 1
ATOM 955 N N . ARG A 1 314 ? -38.36471 12.59906 59.52745 1.000 61.16725 154 ARG A N 1
ATOM 956 C CA . ARG A 1 314 ? -36.94883 12.26082 59.57670 1.000 59.05096 154 ARG A CA 1
ATOM 957 C C . ARG A 1 314 ? -36.14689 13.39572 58.94504 1.000 60.44371 154 ARG A C 1
ATOM 958 O O . ARG A 1 314 ? -36.56820 13.96270 57.93791 1.000 54.41443 154 ARG A O 1
ATOM 966 N N . ASP A 1 315 ? -34.97940 13.70847 59.50735 1.000 61.58505 155 ASP A N 1
ATOM 967 C CA . ASP A 1 315 ? -34.14413 14.76725 58.94363 1.000 54.32366 155 ASP A CA 1
ATOM 968 C C . ASP A 1 315 ? -33.47765 14.30757 57.64271 1.000 55.16103 155 ASP A C 1
ATOM 969 O O . ASP A 1 315 ? -33.45741 13.11903 57.29496 1.000 54.85954 155 ASP A O 1
ATOM 974 N N . TYR A 1 316 ? -32.90123 15.26415 56.91473 1.000 50.32930 156 TYR A N 1
ATOM 975 C CA . TYR A 1 316 ? -31.92325 14.95943 55.89889 1.000 50.47853 156 TYR A CA 1
ATOM 976 C C . TYR A 1 316 ? -30.57383 15.43717 56.40536 1.000 52.65570 156 TYR A C 1
ATOM 977 O O . TYR A 1 316 ? -30.49864 16.42249 57.15204 1.000 55.17092 156 TYR A O 1
ATOM 986 N N . ASN A 1 317 ? -29.52003 14.69227 56.07260 1.000 54.22941 157 ASN A N 1
ATOM 987 C CA . ASN A 1 317 ? -28.17716 15.02580 56.54521 1.000 54.00467 157 ASN A CA 1
ATOM 988 C C . ASN A 1 317 ? -27.16989 14.38940 55.59131 1.000 57.54668 157 ASN A C 1
ATOM 989 O O . ASN A 1 317 ? -27.54024 13.70443 54.61607 1.000 52.22083 157 ASN A O 1
ATOM 994 N N . THR A 1 318 ? -25.88065 14.64167 55.87610 1.000 56.16657 158 THR A N 1
ATOM 995 C CA . THR A 1 318 ? -24.80419 14.25296 54.96099 1.000 55.18315 158 THR A CA 1
ATOM 996 C C . THR A 1 318 ? -24.73374 12.74480 54.76954 1.000 57.07671 158 THR A C 1
ATOM 997 O O . THR A 1 318 ? -24.16270 12.28186 53.78713 1.000 58.72110 158 THR A O 1
ATOM 1001 N N . LYS A 1 319 ? -25.31066 11.97321 55.68023 1.000 55.76561 159 LYS A N 1
ATOM 1002 C CA . LYS A 1 319 ? -25.37785 10.53014 55.54072 1.000 54.90134 159 LYS A CA 1
ATOM 1003 C C . LYS A 1 319 ? -26.65179 10.11133 54.83612 1.000 55.06285 159 LYS A C 1
ATOM 1004 O O . LYS A 1 319 ? -26.61478 9.22627 53.97971 1.000 62.11645 159 LYS A O 1
ATOM 1010 N N . ASN A 1 320 ? -27.77932 10.74110 55.16299 1.000 54.92064 160 ASN A N 1
ATOM 1011 C CA . ASN A 1 320 ? -29.06374 10.37964 54.57475 1.000 55.22896 160 ASN A CA 1
ATOM 1012 C C . ASN A 1 320 ? -29.50996 11.61773 53.76368 1.000 54.09226 160 ASN A C 1
ATOM 1013 O O . ASN A 1 320 ? -30.27934 12.46356 54.24932 1.000 50.18363 160 ASN A O 1
ATOM 1018 N N . GLN A 1 321 ? -28.98866 11.74812 52.54503 1.000 46.70018 161 GLN A N 1
ATOM 1019 C CA . GLN A 1 321 ? -29.29759 12.91356 51.75338 1.000 48.82879 161 GLN A CA 1
ATOM 1020 C C . GLN A 1 321 ? -30.74088 12.83208 51.25334 1.000 49.36286 161 GLN A C 1
ATOM 1021 O O . GLN A 1 321 ? -31.33525 11.75166 51.14007 1.000 48.99971 161 GLN A O 1
ATOM 1027 N N . GLN A 1 322 ? -31.27520 13.98177 50.88329 1.000 45.58063 162 GLN A N 1
ATOM 1028 C CA . GLN A 1 322 ? -32.53974 13.99279 50.16446 1.000 47.17837 162 GLN A CA 1
ATOM 1029 C C . GLN A 1 322 ? -32.34098 13.43458 48.74827 1.000 48.05450 162 GLN A C 1
ATOM 1030 O O . GLN A 1 322 ? -31.32551 13.71446 48.10201 1.000 42.81534 162 GLN A O 1
ATOM 1036 N N . PRO A 1 323 ? -33.29240 12.61021 48.23399 1.000 46.06831 163 PRO A N 1
ATOM 1037 C CA . PRO A 1 323 ? -33.14739 12.06148 46.85864 1.000 44.72736 163 PRO A CA 1
ATOM 1038 C C . PRO A 1 323 ? -33.39638 13.08214 45.74926 1.000 40.75705 163 PRO A C 1
ATOM 1039 O O . PRO A 1 323 ? -34.49791 13.18888 45.18470 1.000 41.30031 163 PRO A O 1
ATOM 1043 N N . ALA A 1 324 ? -32.34291 13.82507 45.44074 1.000 39.81381 164 ALA A N 1
ATOM 1044 C CA . ALA A 1 324 ? -32.38422 15.00760 44.59825 1.000 36.80696 164 ALA A CA 1
ATOM 1045 C C . ALA A 1 324 ? -31.31007 14.89123 43.54345 1.000 39.27762 164 ALA A C 1
ATOM 1046 O O . ALA A 1 324 ? -30.27393 14.27319 43.77607 1.000 36.34456 164 ALA A O 1
ATOM 1048 N N . PHE A 1 325 ? -31.56714 15.46944 42.36573 1.000 31.11744 165 PHE A N 1
ATOM 1049 C CA . PHE A 1 325 ? -30.54854 15.51332 41.31595 1.000 31.00508 165 PHE A CA 1
ATOM 1050 C C . PHE A 1 325 ? -29.29762 16.24754 41.83791 1.000 35.08203 165 PHE A C 1
ATOM 1051 O O . PHE A 1 325 ? -29.40241 17.38344 42.26394 1.000 32.72723 165 PHE A O 1
ATOM 1059 N N . ALA A 1 326 ? -28.10771 15.61745 41.78649 1.000 35.04610 166 ALA A N 1
ATOM 1060 C CA . ALA A 1 326 ? -26.93470 16.19641 42.43398 1.000 35.02110 166 ALA A CA 1
ATOM 1061 C C . ALA A 1 326 ? -26.29955 17.30621 41.58621 1.000 35.00640 166 ALA A C 1
ATOM 1062 O O . ALA A 1 326 ? -26.16288 17.20561 40.35196 1.000 34.24485 166 ALA A O 1
ATOM 1064 N N . LEU A 1 327 ? -25.83890 18.35525 42.26960 1.000 33.72890 167 LEU A N 1
ATOM 1065 C CA . LEU A 1 327 ? -24.87876 19.22128 41.61239 1.000 35.37812 167 LEU A CA 1
ATOM 1066 C C . LEU A 1 327 ? -23.60629 18.45685 41.28405 1.000 37.12487 167 LEU A C 1
ATOM 1067 O O . LEU A 1 327 ? -23.31143 17.41320 41.88491 1.000 36.42716 167 LEU A O 1
ATOM 1072 N N . GLY A 1 328 ? -22.79998 19.01935 40.36136 1.000 34.00607 168 GLY A N 1
ATOM 1073 C CA . GLY A 1 328 ? -21.52396 18.35977 40.10811 1.000 32.18089 168 GLY A CA 1
ATOM 1074 C C . GLY A 1 328 ? -21.72279 17.01735 39.41774 1.000 33.83353 168 GLY A C 1
ATOM 1075 O O . GLY A 1 328 ? -22.70455 16.79305 38.68033 1.000 33.53731 168 GLY 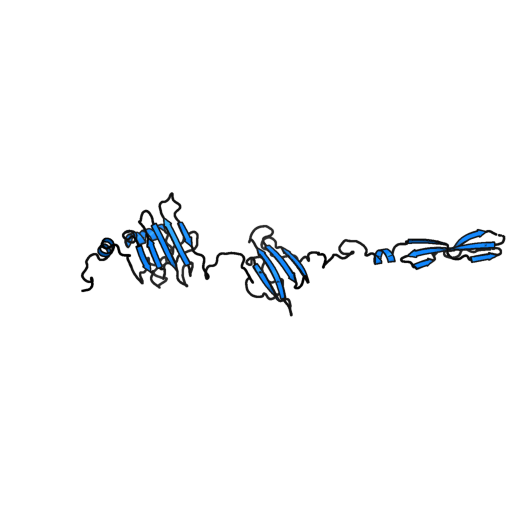A O 1
ATOM 1076 N N . GLN A 1 329 ? -20.76452 16.09772 39.66147 1.000 31.07657 169 GLN A N 1
ATOM 1077 C CA . GLN A 1 329 ? -20.71782 14.77735 39.03817 1.000 31.10382 169 GLN A CA 1
ATOM 1078 C C . GLN A 1 329 ? -21.53573 13.79460 39.88093 1.000 37.28563 169 GLN A C 1
ATOM 1079 O O . GLN A 1 329 ? -21.34668 13.72003 41.09956 1.000 33.46172 169 GLN A O 1
ATOM 1085 N N . THR A 1 330 ? -22.40132 12.99181 39.23266 1.000 32.70074 170 THR A N 1
ATOM 1086 C CA . THR A 1 330 ? -22.98340 11.83949 39.95873 1.000 32.94707 170 THR A CA 1
ATOM 1087 C C . THR A 1 330 ? -22.10368 10.59640 39.74530 1.000 34.42735 170 THR A C 1
ATOM 1088 O O . THR A 1 330 ? -21.70400 10.28518 38.61032 1.000 33.82047 170 THR A O 1
ATOM 1092 N N . GLY A 1 331 ? -21.86367 9.86591 40.81827 1.000 33.06801 171 GLY A N 1
ATOM 1093 C CA . GLY A 1 331 ? -21.04437 8.65260 40.79412 1.000 46.57938 171 GLY A CA 1
ATOM 1094 C C . GLY A 1 331 ? -19.58327 8.89578 40.42014 1.000 41.56243 171 GLY A C 1
ATOM 1095 O O . GLY A 1 331 ? -19.02383 9.97240 40.63602 1.000 41.09056 171 GLY A O 1
ATOM 1096 N N . SER A 1 332 ? -18.95948 7.85950 39.88257 1.000 39.10469 172 SER A N 1
ATOM 1097 C CA . SER A 1 332 ? -17.58923 7.85817 39.37555 1.000 39.13841 172 SER A CA 1
ATOM 1098 C C . SER A 1 332 ? -17.65500 7.70779 37.88741 1.000 37.87578 172 SER A C 1
ATOM 1099 O O . SER A 1 332 ? -18.70694 7.36526 37.33424 1.000 38.14484 172 SER A O 1
ATOM 1102 N N . THR A 1 333 ? -16.49662 7.89837 37.24755 1.000 39.45223 173 THR A N 1
ATOM 1103 C CA . THR A 1 333 ? -16.42209 7.76933 35.78877 1.000 39.63348 173 THR A CA 1
ATOM 1104 C C . THR A 1 333 ? -16.75752 6.32661 35.38523 1.000 36.57765 173 THR A C 1
ATOM 1105 O O . THR A 1 333 ? -16.21133 5.39916 35.95738 1.000 37.00382 173 THR A O 1
ATOM 1109 N N . VAL A 1 334 ? -17.62773 6.14127 34.38462 1.000 34.46266 174 VAL A N 1
ATOM 1110 C CA . VAL A 1 334 ? -17.98151 4.78671 33.94799 1.000 39.01946 174 VAL A CA 1
ATOM 1111 C C . VAL A 1 334 ? -17.10456 4.43051 32.73596 1.000 39.17371 174 VAL A C 1
ATOM 1112 O O . VAL A 1 334 ? -16.48697 5.28723 32.08206 1.000 37.15019 174 VAL A O 1
ATOM 1116 N N . GLY A 1 335 ? -17.06451 3.15006 32.40570 1.000 40.41911 175 GLY A N 1
ATOM 1117 C CA . GLY A 1 335 ? -16.06908 2.62494 31.48487 1.000 39.46290 175 GLY A CA 1
ATOM 1118 C C . GLY A 1 335 ? -16.37744 2.80143 30.01586 1.000 41.08593 175 GLY A C 1
ATOM 1119 O O . GLY A 1 335 ? -15.47215 2.65561 29.19457 1.000 40.02255 175 GLY A O 1
ATOM 1120 N N . ASN A 1 336 ? -17.61469 3.10502 29.63403 1.000 34.15089 176 ASN A N 1
ATOM 1121 C CA . ASN A 1 336 ? -17.84273 3.35259 28.22181 1.000 32.00805 176 ASN A CA 1
ATOM 1122 C C . ASN A 1 336 ? -19.09209 4.21364 28.12610 1.000 35.93830 176 ASN A C 1
ATOM 1123 O O . ASN A 1 336 ? -19.78962 4.43868 29.12306 1.000 32.38192 176 ASN A O 1
ATOM 1128 N N . ASP A 1 337 ? -19.37410 4.70660 26.91764 1.000 29.50524 177 ASP A N 1
ATOM 1129 C CA . ASP A 1 337 ? -20.44059 5.69941 26.83316 1.000 33.54112 177 ASP A CA 1
ATOM 1130 C C . ASP A 1 337 ? -21.83610 5.15266 27.07627 1.000 35.01060 177 ASP A C 1
ATOM 1131 O O . ASP A 1 337 ? -22.76765 5.95357 27.32828 1.000 30.36918 177 ASP A O 1
ATOM 1136 N N . LYS A 1 338 ? -22.01741 3.84306 27.07426 1.000 35.84447 178 LYS A N 1
ATOM 1137 C CA . LYS A 1 338 ? -23.35536 3.29497 27.28500 1.000 37.11257 178 LYS A CA 1
ATOM 1138 C C . LYS A 1 338 ? -23.47419 2.66047 28.63911 1.000 36.05741 178 LYS A C 1
ATOM 1139 O O . LYS A 1 338 ? -24.37256 1.83598 28.84673 1.000 33.75391 178 LYS A O 1
ATOM 1145 N N . ALA A 1 339 ? -22.55004 2.97929 29.56693 1.000 32.43685 179 ALA A N 1
ATOM 1146 C CA . ALA A 1 339 ? -22.53769 2.18433 30.79959 1.000 36.40782 179 ALA A CA 1
ATOM 1147 C C . ALA A 1 339 ? -23.54517 2.65858 31.86780 1.000 33.47944 179 ALA A C 1
ATOM 1148 O O . ALA A 1 339 ? -23.72508 1.96799 32.87297 1.000 33.21308 179 ALA A O 1
ATOM 1150 N N . VAL A 1 340 ? -24.14254 3.83535 31.73913 1.000 31.47458 180 VAL A N 1
ATOM 1151 C CA . VAL A 1 340 ? -25.07767 4.29806 32.77162 1.000 31.26751 180 VAL A CA 1
ATOM 1152 C C . VAL A 1 340 ? -26.37103 3.52395 32.51676 1.000 32.29366 180 VAL A C 1
ATOM 1153 O O . VAL A 1 340 ? -26.99554 3.71297 31.45994 1.000 31.67792 180 VAL A O 1
ATOM 1157 N N . GLY A 1 341 ? -26.76188 2.66677 33.45290 1.000 34.99911 181 GLY A N 1
ATOM 1158 C CA . GLY A 1 341 ? -28.00288 1.88675 33.30198 1.000 36.19723 181 GLY A CA 1
ATOM 1159 C C . GLY A 1 341 ? -29.26940 2.74388 33.33931 1.000 32.34481 181 GLY A C 1
ATOM 1160 O O . GLY A 1 341 ? -29.30133 3.85750 33.89569 1.000 31.27614 181 GLY A O 1
ATOM 1161 N N . TRP A 1 342 ? -30.31680 2.25963 32.64283 1.000 31.54114 182 TRP A N 1
ATOM 1162 C CA . TRP A 1 342 ? -31.52881 3.06359 32.50056 1.000 33.71909 182 TRP A CA 1
ATOM 1163 C C . TRP A 1 342 ? -32.11140 3.39080 33.84696 1.000 29.11597 182 TRP A C 1
ATOM 1164 O O . TRP A 1 342 ? -32.75041 4.43439 33.99830 1.000 32.86779 182 TRP A O 1
ATOM 1175 N N . ASN A 1 343 ? -31.90706 2.51940 34.82772 1.000 29.23365 183 ASN A N 1
ATOM 1176 C CA . ASN A 1 343 ? -32.52028 2.69937 36.12799 1.000 32.65063 183 ASN A CA 1
ATOM 1177 C C . ASN A 1 343 ? -31.58698 3.36214 37.14986 1.000 33.83636 183 ASN A C 1
ATOM 1178 O O . ASN A 1 343 ? -31.91780 3.39507 38.33643 1.000 34.46663 183 ASN A O 1
ATOM 1183 N N . TRP A 1 344 ? -30.49491 3.97935 36.71384 1.000 32.39702 184 TRP A N 1
ATOM 1184 C CA . TRP A 1 344 ? -29.64230 4.67252 37.68897 1.000 34.83241 184 TRP A CA 1
ATOM 1185 C C . TRP A 1 344 ? -30.26907 6.02204 38.04561 1.000 37.85069 184 TRP A C 1
ATOM 1186 O O . TRP A 1 344 ? -31.16368 6.52258 37.33534 1.000 31.81607 184 TRP A O 1
ATOM 1197 N N . ASN A 1 345 ? -29.77594 6.63962 39.13076 1.000 30.37083 185 ASN A N 1
ATOM 1198 C CA . ASN A 1 345 ? -30.20168 7.99500 39.49712 1.000 34.88365 185 ASN A CA 1
ATOM 1199 C C . ASN A 1 345 ? -29.99912 8.98679 38.37072 1.000 30.41249 185 ASN A C 1
ATOM 1200 O O . ASN A 1 345 ? -28.93152 9.00858 37.72278 1.000 30.10393 185 ASN A O 1
ATOM 1205 N N . SER A 1 346 ? -31.01435 9.85484 38.13743 1.000 30.16239 186 SER A N 1
ATOM 1206 C CA . SER A 1 346 ? -30.78847 11.00344 37.25792 1.000 31.59960 186 SER A CA 1
ATOM 1207 C C . SER A 1 346 ? -29.54717 11.78660 37.70347 1.000 34.03832 186 SER A C 1
ATOM 1208 O O . SER A 1 346 ? -29.31423 11.98910 38.89448 1.000 31.85661 186 SER A O 1
ATOM 1211 N N . GLY A 1 347 ? -28.77490 12.28592 36.75165 1.000 29.15258 187 GLY A N 1
ATOM 1212 C CA . GLY A 1 347 ? -27.57364 12.99990 37.15029 1.000 28.38225 187 GLY A CA 1
ATOM 1213 C C . GLY A 1 347 ? -26.72287 13.24042 35.92452 1.000 30.52168 187 GLY A C 1
ATOM 1214 O O . GLY A 1 347 ? -27.06821 12.82984 34.79736 1.000 28.67933 187 GLY A O 1
ATOM 1215 N N . VAL A 1 348 ? -25.59497 13.89005 36.16838 1.000 31.22570 188 VAL A N 1
ATOM 1216 C CA . VAL A 1 348 ? -24.60150 14.17807 35.14298 1.000 30.46567 188 VAL A CA 1
ATOM 1217 C C . VAL A 1 348 ? -23.43602 13.21991 35.39104 1.000 31.01137 188 VAL A C 1
ATOM 1218 O O . VAL A 1 348 ? -22.79622 13.27483 36.44164 1.000 29.93877 188 VAL A O 1
ATOM 1222 N N . TYR A 1 349 ? -23.11319 12.39521 34.40731 1.000 30.68501 189 TYR A N 1
ATOM 1223 C CA . TYR A 1 349 ? -22.05159 11.41010 34.55209 1.000 31.28955 189 TYR A CA 1
ATOM 1224 C C . TYR A 1 349 ? -20.93853 11.64997 33.52488 1.000 28.78600 189 TYR A C 1
ATOM 1225 O O . TYR A 1 349 ? -21.16176 12.18798 32.44329 1.000 28.78954 189 TYR A O 1
ATOM 1234 N N . ASN A 1 350 ? -19.77067 11.15894 33.83256 1.000 31.62880 190 ASN A N 1
ATOM 1235 C CA . ASN A 1 350 ? -18.61093 11.17153 32.93975 1.000 33.80070 190 ASN A CA 1
ATOM 1236 C C . ASN A 1 350 ? -18.35103 9.73605 32.48522 1.000 31.60401 190 ASN A C 1
ATOM 1237 O O . ASN A 1 350 ? -18.36090 8.84827 33.31399 1.000 31.93243 190 ASN A O 1
ATOM 1242 N N . ALA A 1 351 ? -18.12401 9.51492 31.17991 1.000 29.14142 191 ALA A N 1
ATOM 1243 C CA . ALA A 1 351 ? -17.91996 8.19487 30.61583 1.000 29.24618 191 ALA A CA 1
ATOM 1244 C C . ALA A 1 351 ? -16.60466 8.15991 29.83021 1.000 31.85831 191 ALA A C 1
ATOM 1245 O O . ALA A 1 351 ? -16.38540 8.99755 28.97859 1.000 31.61507 191 ALA A O 1
ATOM 1247 N N . ASN A 1 352 ? -15.79980 7.15193 30.04287 1.000 32.79938 192 ASN A N 1
ATOM 1248 C CA . ASN A 1 352 ? -14.55465 7.00235 29.30040 1.000 35.44693 192 ASN A CA 1
ATOM 1249 C C . ASN A 1 352 ? -14.86652 6.60848 27.86604 1.000 38.85089 192 ASN A C 1
ATOM 1250 O O . ASN A 1 352 ? -15.72682 5.75782 27.62114 1.000 41.26044 192 ASN A O 1
ATOM 1255 N N . ILE A 1 353 ? -14.21077 7.25120 26.89940 1.000 34.52394 193 ILE A N 1
ATOM 1256 C CA . ILE A 1 353 ? -14.34978 6.87656 25.49466 1.000 31.55243 193 ILE A CA 1
ATOM 1257 C C . ILE A 1 353 ? -12.99346 6.52533 24.86541 1.000 42.59203 193 ILE A C 1
ATOM 1258 O O . ILE A 1 353 ? -12.88694 6.39746 23.65527 1.000 43.72621 193 ILE A O 1
ATOM 1263 N N . GLY A 1 354 ? -11.97761 6.39657 25.66676 1.000 37.44994 194 GLY A N 1
ATOM 1264 C CA . GLY A 1 354 ? -10.66013 5.91198 25.26869 1.000 53.83082 194 GLY A CA 1
ATOM 1265 C C . GLY A 1 354 ? -9.73289 7.07601 24.95628 1.000 50.44245 194 GLY A C 1
ATOM 1266 O O . GLY A 1 354 ? -9.80785 7.66689 23.87802 1.000 58.80845 194 GLY A O 1
ATOM 1267 N N . GLY A 1 355 ? -8.91371 7.49031 25.88238 1.000 50.88867 195 GLY A N 1
ATOM 1268 C CA . GLY A 1 355 ? -8.07895 8.63014 25.54604 1.000 50.42936 195 GLY A CA 1
ATOM 1269 C C . GLY A 1 355 ? -8.73842 9.95820 25.88394 1.000 47.79291 195 GLY A C 1
ATOM 1270 O O . GLY A 1 355 ? -8.05282 10.89534 26.25381 1.000 52.60714 195 GLY A O 1
ATOM 1271 N N . ALA A 1 356 ? -10.05952 10.03972 25.79373 1.000 46.45685 196 ALA A N 1
ATOM 1272 C CA . ALA A 1 356 ? -10.80829 11.17936 26.29842 1.000 40.95018 196 ALA A CA 1
ATOM 1273 C C . ALA A 1 356 ? -12.03965 10.63191 27.04083 1.000 39.37726 196 ALA A C 1
ATOM 1274 O O . ALA A 1 356 ? -12.10970 9.45305 27.40046 1.000 36.78808 196 ALA A O 1
ATOM 1276 N N . SER A 1 357 ? -13.01777 11.49141 27.29558 1.000 33.37866 197 SER A N 1
ATOM 1277 C CA . SER A 1 357 ? -14.25151 11.05795 27.95515 1.000 36.63686 197 SER A CA 1
ATOM 1278 C C . SER A 1 357 ? -15.36490 11.93035 27.41563 1.000 36.04519 197 SER A C 1
ATOM 1279 O O . SER A 1 357 ? -15.12310 12.86047 26.64422 1.000 34.61346 197 SER A O 1
ATOM 1282 N N . THR A 1 358 ? -16.60175 11.58542 27.74936 1.000 27.60973 198 THR A N 1
ATOM 1283 C CA . THR A 1 358 ? -17.74679 12.27555 27.18674 1.000 27.57166 198 THR A CA 1
ATOM 1284 C C . THR A 1 358 ? -18.77399 12.47936 28.33068 1.000 30.68315 198 THR A C 1
ATOM 1285 O O . THR A 1 358 ? -18.73279 11.79040 29.36932 1.000 29.85625 198 THR A O 1
ATOM 1289 N N . LEU A 1 359 ? -19.70311 13.41384 28.14083 1.000 29.24682 199 LEU A N 1
ATOM 1290 C CA . LEU A 1 359 ? -20.66310 13.77247 29.18041 1.000 27.96615 199 LEU A CA 1
ATOM 1291 C C . LEU A 1 359 ? -21.95738 13.01273 28.92560 1.000 32.22218 199 LEU A C 1
ATOM 1292 O O . LEU A 1 359 ? -22.47904 13.03879 27.80797 1.000 30.63472 199 LEU A O 1
ATOM 1297 N N . ILE A 1 360 ? -22.51386 12.37906 29.95690 1.000 29.06719 200 ILE A N 1
ATOM 1298 C CA . ILE A 1 360 ? -23.79195 11.64336 29.81495 1.000 27.31523 200 ILE A CA 1
ATOM 1299 C C . ILE A 1 360 ? -24.80151 12.31103 30.73858 1.000 30.34958 200 ILE A C 1
ATOM 1300 O O . ILE A 1 360 ? -24.57694 12.37144 31.94993 1.000 29.48983 200 ILE A O 1
ATOM 1305 N N . LEU A 1 361 ? -25.89313 12.84634 30.18966 1.000 25.77108 201 LEU A N 1
ATOM 1306 C CA . LEU A 1 361 ? -26.87115 13.51160 31.02652 1.000 26.69697 201 LEU A CA 1
ATOM 1307 C C . LEU A 1 361 ? -28.03181 12.53526 31.09817 1.000 30.60624 201 LEU A C 1
ATOM 1308 O O . LEU A 1 361 ? -28.55579 12.15821 30.05394 1.000 29.46798 201 LEU A O 1
ATOM 1313 N N . HIS A 1 362 ? -28.33586 11.99862 32.29251 1.000 28.36991 202 HIS A N 1
ATOM 1314 C CA . HIS A 1 362 ? -29.24712 10.87376 32.44067 1.000 30.99439 202 HIS A CA 1
ATOM 1315 C C . HIS A 1 362 ? -30.43912 11.31915 33.28369 1.000 32.83779 202 HIS A C 1
ATOM 1316 O O . HIS A 1 362 ? -30.23777 11.89243 34.35446 1.000 30.44397 202 HIS A O 1
ATOM 1323 N N . PHE A 1 363 ? -31.66519 11.04754 32.81553 1.000 26.51828 203 PHE A N 1
ATOM 1324 C CA . PHE A 1 363 ? -32.90273 11.24489 33.56675 1.000 26.98673 203 PHE A CA 1
ATOM 1325 C C . PHE A 1 363 ? -33.66826 9.92910 33.62634 1.000 27.20872 203 PHE A C 1
ATOM 1326 O O . PHE A 1 363 ? -33.95691 9.35027 32.57466 1.000 30.84802 203 PHE A O 1
ATOM 1334 N N . ASN A 1 364 ? -34.13160 9.55557 34.79323 1.000 28.60801 204 ASN A N 1
ATOM 1335 C CA . ASN A 1 364 ? -34.83341 8.29613 34.97911 1.000 28.80457 204 ASN A CA 1
ATOM 1336 C C . ASN A 1 364 ? -35.91956 8.53712 36.01270 1.000 36.83234 204 ASN A C 1
ATOM 1337 O O . ASN A 1 364 ? -35.64125 9.07865 37.09300 1.000 31.30430 204 ASN A O 1
ATOM 1342 N N . MET A 1 365 ? -37.15897 8.14318 35.68426 1.000 30.31578 205 MET A N 1
ATOM 1343 C CA . MET A 1 365 ? -38.29106 8.22915 36.61114 1.000 32.08506 205 MET A CA 1
ATOM 1344 C C . MET A 1 365 ? -38.87117 6.88122 36.99766 1.000 31.46146 205 MET A C 1
ATOM 1345 O O . MET A 1 365 ? -39.85125 6.83401 37.77602 1.000 32.37288 205 MET A O 1
ATOM 1350 N N . ASN A 1 366 ? -38.21782 5.77787 36.60846 1.000 31.60288 206 ASN A N 1
ATOM 1351 C CA . ASN A 1 366 ? -38.59598 4.45178 37.12884 1.000 34.39036 206 ASN A CA 1
ATOM 1352 C C . ASN A 1 366 ? -40.02878 4.06179 36.78233 1.000 38.61863 206 ASN A C 1
ATOM 1353 O O . ASN A 1 366 ? -40.60441 3.23707 37.47395 1.000 39.72075 206 ASN A O 1
ATOM 1358 N N . THR A 1 367 ? -40.63327 4.59376 35.71908 1.000 36.73279 207 THR A N 1
ATOM 1359 C CA . THR A 1 367 ? -42.02267 4.18548 35.49984 1.000 38.54791 207 THR A CA 1
ATOM 1360 C C . THR A 1 367 ? -42.38901 4.58090 34.08229 1.000 35.19138 207 THR A C 1
ATOM 1361 O O . THR A 1 367 ? -41.68373 5.36122 33.47437 1.000 31.54783 207 THR A O 1
ATOM 1365 N N . GLY A 1 368 ? -43.44758 3.99637 33.53172 1.000 36.14518 208 GLY A N 1
ATOM 1366 C CA . GLY A 1 368 ? -43.93079 4.46622 32.23977 1.000 34.13182 208 GLY A CA 1
ATOM 1367 C C . GLY A 1 368 ? -43.32475 3.70134 31.07667 1.000 38.98718 208 GLY A C 1
ATOM 1368 O O . GLY A 1 368 ? -42.37910 2.93630 31.22975 1.000 37.30892 208 GLY A O 1
ATOM 1369 N N . SER A 1 369 ? -43.84303 3.97117 29.86584 1.000 35.85762 209 SER A N 1
ATOM 1370 C CA . SER A 1 369 ? -43.34013 3.27490 28.68185 1.000 36.93065 209 SER A CA 1
ATOM 1371 C C . SER A 1 369 ? -41.94730 3.72832 28.35820 1.000 34.90310 209 SER A C 1
ATOM 1372 O O . SER A 1 369 ? -41.14704 2.94126 27.81974 1.000 32.67132 209 SER A O 1
ATOM 1375 N N . CYS A 1 370 ? -41.64363 5.00225 28.60270 1.000 29.46786 210 CYS A N 1
ATOM 1376 C CA . C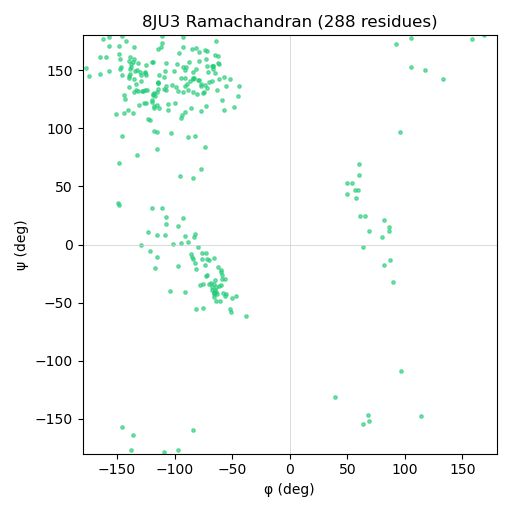YS A 1 370 ? -40.27627 5.50211 28.45413 1.000 29.34144 210 CYS A CA 1
ATOM 1377 C C . CYS A 1 370 ? -39.83987 5.98672 29.83174 1.000 32.92634 210 CYS A C 1
ATOM 1378 O O . CYS A 1 370 ? -40.15884 7.12948 30.20691 1.000 32.85048 210 CYS A O 1
ATOM 1381 N N . PRO A 1 371 ? -39.10314 5.18654 30.61731 1.000 34.65962 211 PRO A N 1
ATOM 1382 C CA . PRO A 1 371 ? -38.75198 5.62093 31.99222 1.000 27.00061 211 PRO A CA 1
ATOM 1383 C C . PRO A 1 371 ? -37.49778 6.49726 32.03457 1.000 28.09857 211 PRO A C 1
ATOM 1384 O O . PRO A 1 371 ? -37.24453 7.12535 33.06632 1.000 30.43685 211 PRO A O 1
ATOM 1388 N N . ALA A 1 372 ? -36.74220 6.61426 30.94349 1.000 27.95414 212 ALA A N 1
ATOM 1389 C CA . ALA A 1 372 ? -35.43368 7.22661 31.03102 1.000 30.11122 212 ALA A CA 1
ATOM 1390 C C . ALA A 1 372 ? -35.00624 7.76053 29.68277 1.000 29.13994 212 ALA A C 1
ATOM 1391 O O . ALA A 1 372 ? -35.34319 7.23425 28.62454 1.000 29.92219 212 ALA A O 1
ATOM 1393 N N . VAL A 1 373 ? -34.23575 8.81048 29.72540 1.000 25.44715 213 VAL A N 1
ATOM 1394 C CA . VAL A 1 373 ? -33.61872 9.32905 28.51596 1.000 23.30829 213 VAL A CA 1
ATOM 1395 C C . VAL A 1 373 ? -32.20006 9.73096 28.88546 1.000 27.37732 213 VAL A C 1
ATOM 1396 O O . VAL A 1 373 ? -31.93860 10.21875 29.99105 1.000 29.55639 213 VAL A O 1
ATOM 1400 N N . GLN A 1 374 ? -31.26776 9.54840 27.94922 1.000 26.95898 214 GLN A N 1
ATOM 1401 C CA . GLN A 1 374 ? -29.89920 9.98208 28.16195 1.000 28.21209 214 GLN A CA 1
ATOM 1402 C C . GLN A 1 374 ? -29.48186 10.79574 26.96959 1.000 30.70162 214 GLN A C 1
ATOM 1403 O O . GLN A 1 374 ? -29.90088 10.52073 25.83800 1.000 28.42664 214 GLN A O 1
ATOM 1409 N N . PHE A 1 375 ? -28.64886 11.80347 27.23516 1.000 26.60994 215 PHE A N 1
ATOM 1410 C CA . PHE A 1 375 ? -28.03223 12.58264 26.17497 1.000 27.07613 215 PHE A CA 1
ATOM 1411 C C . PHE A 1 375 ? -26.54928 12.31909 26.24845 1.000 31.59946 215 PHE A C 1
ATOM 1412 O O . PHE A 1 375 ? -25.97155 12.35117 27.33692 1.000 32.49810 215 PHE A O 1
ATOM 1420 N N . ARG A 1 376 ? -25.90609 12.15582 25.11741 1.000 28.46680 216 ARG A N 1
ATOM 1421 C CA . ARG A 1 376 ? -24.43615 12.09809 25.13712 1.000 26.18696 216 ARG A CA 1
ATOM 1422 C C . ARG A 1 376 ? -23.95380 13.41426 24.52772 1.000 30.35564 216 ARG A C 1
ATOM 1423 O O . ARG A 1 376 ? -24.49563 13.84682 23.49610 1.000 29.22521 216 ARG A O 1
ATOM 1431 N N . VAL A 1 377 ? -22.99612 14.07084 25.18251 1.000 26.71412 217 VAL A N 1
ATOM 1432 C CA . VAL A 1 377 ? -22.49629 15.35288 24.71720 1.000 27.87389 217 VAL A CA 1
ATOM 1433 C C . VAL A 1 377 ? -20.96940 15.26696 24.59357 1.000 30.25784 217 VAL A C 1
ATOM 1434 O O . VAL A 1 377 ? -20.27467 15.04196 25.59872 1.000 32.10179 217 VAL A O 1
ATOM 1438 N N . ASN A 1 378 ? -20.43635 15.52119 23.38387 1.000 29.91527 218 ASN A N 1
ATOM 1439 C CA . ASN A 1 378 ? -18.97247 15.50696 23.15265 1.000 26.73976 218 ASN A CA 1
ATOM 1440 C C . ASN A 1 378 ? -18.36125 16.88986 23.38560 1.000 26.64169 218 ASN A C 1
ATOM 1441 O O . ASN A 1 378 ? -18.99985 17.89910 23.10836 1.000 27.71066 218 ASN A O 1
ATOM 1446 N N . TYR A 1 379 ? -17.07122 16.93672 23.76708 1.000 28.62674 219 TYR A N 1
ATOM 1447 C CA . TYR A 1 379 ? -16.51928 18.23645 24.15494 1.000 30.74595 219 TYR A CA 1
ATOM 1448 C C . TYR A 1 379 ? -16.45964 19.19228 22.96422 1.000 31.33582 219 TYR A C 1
ATOM 1449 O O . TYR A 1 379 ? -16.39638 18.75907 21.81349 1.000 29.86619 219 TYR A O 1
ATOM 1458 N N . ARG A 1 380 ? -16.51664 20.51671 23.26259 1.000 30.06635 220 ARG A N 1
ATOM 1459 C CA . ARG A 1 3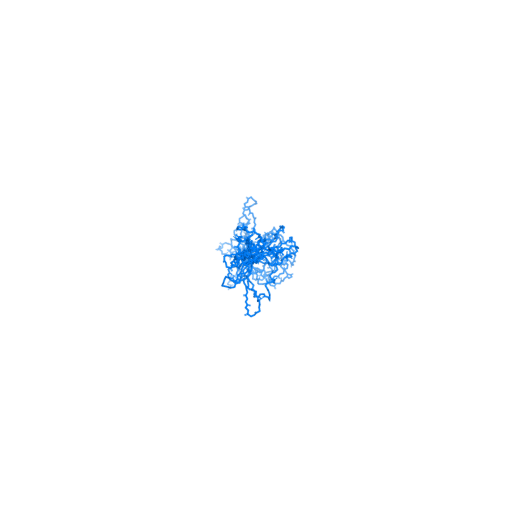80 ? -16.38041 21.60126 22.25174 1.000 28.56537 220 ARG A CA 1
ATOM 1460 C C . ARG A 1 380 ? -17.37576 21.43950 21.09713 1.000 35.15910 220 ARG A C 1
ATOM 1461 O O . ARG A 1 380 ? -16.99583 21.37142 19.93523 1.000 30.93751 220 ARG A O 1
ATOM 1469 N N . ASN A 1 381 ? -18.66741 21.30964 21.42167 1.000 31.73805 221 ASN A N 1
ATOM 1470 C CA . ASN A 1 381 ? -19.73319 21.10269 20.43341 1.000 27.46889 221 ASN A CA 1
ATOM 1471 C C . ASN A 1 381 ? -19.36853 19.97193 19.46420 1.000 30.16582 221 ASN A C 1
ATOM 1472 O O . ASN A 1 381 ? -19.60917 20.06109 18.24009 1.000 29.61529 221 ASN A O 1
ATOM 1477 N N . GLY A 1 382 ? -18.82987 18.87101 20.00456 1.000 27.68923 222 GLY A N 1
ATOM 1478 C CA . GLY A 1 382 ? -18.41752 17.78085 19.14094 1.000 28.52218 222 GLY A CA 1
ATOM 1479 C C . GLY A 1 382 ? -19.54029 16.85183 18.76041 1.000 32.88308 222 GLY A C 1
ATOM 1480 O O . GLY A 1 382 ? -19.30314 15.79435 18.16605 1.000 31.59938 222 GLY A O 1
ATOM 1481 N N . GLY A 1 383 ? -20.76354 17.19016 19.11969 1.000 28.89957 223 GLY A N 1
ATOM 1482 C CA . GLY A 1 383 ? -21.88611 16.31734 18.78163 1.000 25.94870 223 GLY A CA 1
ATOM 1483 C C . GLY A 1 383 ? -22.78663 16.11507 20.01045 1.000 31.20623 223 GLY A C 1
ATOM 1484 O O . GLY A 1 383 ? -22.28334 16.09514 21.14047 1.000 29.71830 223 GLY A O 1
ATOM 1485 N N . ILE A 1 384 ? -24.09962 16.05912 19.82402 1.000 25.87959 224 ILE A N 1
ATOM 1486 C CA . ILE A 1 384 ? -25.03771 15.77682 20.90761 1.000 27.51170 224 ILE A CA 1
ATOM 1487 C C . ILE A 1 384 ? -26.02983 14.71757 20.38243 1.000 29.58022 224 ILE A C 1
ATOM 1488 O O . ILE A 1 384 ? -26.41595 14.74187 19.21074 1.000 29.17968 224 ILE A O 1
ATOM 1493 N N . PHE A 1 385 ? -26.34798 13.73933 21.21826 1.000 28.21838 225 PHE A N 1
ATOM 1494 C CA . PHE A 1 385 ? -27.08043 12.51593 20.84410 1.000 26.68751 225 PHE A CA 1
ATOM 1495 C C . PHE A 1 385 ? -28.07223 12.18427 21.96062 1.000 30.63832 225 PHE A C 1
ATOM 1496 O O . PHE A 1 385 ? -27.88142 12.62469 23.08217 1.000 27.18751 225 PHE A O 1
ATOM 1504 N N . TYR A 1 386 ? -29.14849 11.41017 21.65661 1.000 25.64547 226 TYR A N 1
ATOM 1505 C CA . TYR A 1 386 ? -29.97365 10.91774 22.74165 1.000 26.18522 226 TYR A CA 1
ATOM 1506 C C . TYR A 1 386 ? -30.29622 9.44815 22.52533 1.000 29.07854 226 TYR A C 1
ATOM 1507 O O . TYR A 1 386 ? -30.15017 8.89351 21.41736 1.000 27.50824 226 TYR A O 1
ATOM 1516 N N . ARG A 1 387 ? -30.67905 8.78623 23.63269 1.000 26.14859 227 ARG A N 1
ATOM 1517 C CA . ARG A 1 387 ? -31.31186 7.48727 23.49388 1.000 27.55555 227 ARG A CA 1
ATOM 1518 C C . ARG A 1 387 ? -32.31996 7.36055 24.62662 1.000 28.51206 227 ARG A C 1
ATOM 1519 O O . ARG A 1 387 ? -32.16353 7.99776 25.67187 1.000 26.84031 227 ARG A O 1
ATOM 1527 N N . SER A 1 388 ? -33.38520 6.57051 24.41336 1.000 26.60254 228 SER A N 1
ATOM 1528 C CA . SER A 1 388 ? -34.44077 6.57517 25.41803 1.000 27.11589 228 SER A CA 1
ATOM 1529 C C . SER A 1 388 ? -34.90620 5.14264 25.62248 1.000 29.47857 228 SER A C 1
ATOM 1530 O O . SER A 1 388 ? -34.91507 4.32239 24.68558 1.000 29.73617 228 SER A O 1
ATOM 1533 N N . ALA A 1 389 ? -35.37609 4.86125 26.81284 1.000 27.04884 229 ALA A N 1
ATOM 1534 C CA . ALA A 1 389 ? -35.57785 3.47305 27.17972 1.000 27.43664 229 ALA A CA 1
ATOM 1535 C C . ALA A 1 389 ? -37.01421 3.06392 26.85949 1.000 28.36602 229 ALA A C 1
ATOM 1536 O O . ALA A 1 389 ? -37.81282 3.86693 26.34683 1.000 30.80165 229 ALA A O 1
ATOM 1538 N N . ARG A 1 390 ? -37.30431 1.80051 27.13523 1.000 26.25462 230 ARG A N 1
ATOM 1539 C CA . ARG A 1 390 ? -38.60650 1.17670 26.93198 1.000 27.90533 230 ARG A CA 1
ATOM 1540 C C . ARG A 1 390 ? -38.90557 0.20578 28.03208 1.000 29.57756 230 ARG A C 1
ATOM 1541 O O . ARG A 1 390 ? -38.14728 -0.75553 28.29458 1.000 37.11120 230 ARG A O 1
ATOM 1549 N N . ASP A 1 391 ? -40.06941 0.40904 28.67184 1.000 31.69618 231 ASP A N 1
ATOM 1550 C CA . ASP A 1 391 ? -40.50272 -0.40952 29.79530 1.000 32.41932 231 ASP A CA 1
ATOM 1551 C C . ASP A 1 391 ? -39.31099 -0.75305 30.70530 1.000 35.07270 231 ASP A C 1
ATOM 1552 O O . ASP A 1 391 ? -38.58288 0.18294 31.07194 1.000 35.27500 231 ASP A O 1
ATOM 1557 N N . GLY A 1 392 ? -39.11597 -2.04163 31.10172 1.000 33.84052 232 GLY A N 1
ATOM 1558 C CA . GLY A 1 392 ? -37.89026 -2.49974 31.80702 1.000 34.84276 232 GLY A CA 1
ATOM 1559 C C . GLY A 1 392 ? -36.78038 -3.04915 30.88405 1.000 36.41233 232 GLY A C 1
ATOM 1560 O O . GLY A 1 392 ? -35.97891 -3.91679 31.25202 1.000 38.82257 232 GLY A O 1
ATOM 1561 N N . TYR A 1 393 ? -36.78192 -2.66618 29.63598 1.000 32.31366 233 TYR A N 1
ATOM 1562 C CA . TYR A 1 393 ? -35.89306 -3.28970 28.63995 1.000 33.22551 233 TYR A CA 1
ATOM 1563 C C . TYR A 1 393 ? -34.66424 -2.44225 28.33585 1.000 35.47342 233 TYR A C 1
ATOM 1564 O O . TYR A 1 393 ? -33.81150 -2.82878 27.49134 1.000 32.04940 233 TYR A O 1
ATOM 1573 N N . GLY A 1 394 ? -34.55953 -1.29451 28.98673 1.000 31.69619 234 GLY A N 1
ATOM 1574 C CA . GLY A 1 394 ? -33.44527 -0.36462 28.70520 1.000 28.57686 234 GLY A CA 1
ATOM 1575 C C . GLY A 1 394 ? -33.47914 0.27188 27.36061 1.000 35.91236 234 GLY A C 1
ATOM 1576 O O . GLY A 1 394 ? -34.54399 0.56934 26.80742 1.000 33.48599 234 GLY A O 1
ATOM 1577 N N . PHE A 1 395 ? -32.27175 0.51357 26.82059 1.000 28.03278 235 PHE A N 1
ATOM 1578 C CA . PHE A 1 395 ? -32.07557 1.28487 25.61488 1.000 28.46374 235 PHE A CA 1
ATOM 1579 C C . PHE A 1 395 ? -31.80236 0.31237 24.47283 1.000 38.53659 235 PHE A C 1
ATOM 1580 O O . PHE A 1 395 ? -30.65950 -0.04743 24.25524 1.000 31.18797 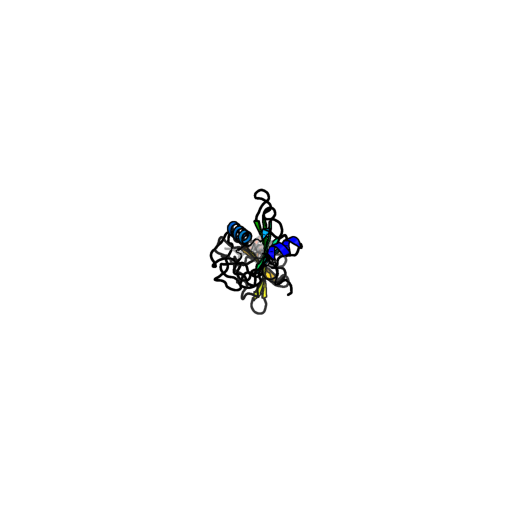235 PHE A O 1
ATOM 1588 N N . GLU A 1 396 ? -32.82311 -0.05126 23.69431 1.000 32.02669 236 GLU A N 1
ATOM 1589 C CA . GLU A 1 396 ? -32.64580 -0.99813 22.59776 1.000 35.87119 236 GLU A CA 1
ATOM 1590 C C . GLU A 1 396 ? -32.08459 -0.35696 21.33081 1.000 38.91056 236 GLU A C 1
ATOM 1591 O O . GLU A 1 396 ? -31.59616 -1.07436 20.44584 1.000 36.94731 236 GLU A O 1
ATOM 1597 N N . ALA A 1 397 ? -32.20922 0.94631 21.17442 1.000 29.77693 237 ALA A N 1
ATOM 1598 C CA . ALA A 1 397 ? -31.66545 1.60053 19.98188 1.000 32.79587 237 ALA A CA 1
ATOM 1599 C C . ALA A 1 397 ? -30.33754 2.24857 20.30678 1.000 37.48891 237 ALA A C 1
ATOM 1600 O O . ALA A 1 397 ? -30.13793 2.71479 21.42009 1.000 34.23269 237 ALA A O 1
ATOM 1602 N N . ASP A 1 398 ? -29.43878 2.31276 19.30744 1.000 31.28869 238 ASP A N 1
ATOM 1603 C CA . ASP A 1 398 ? -28.18004 3.05568 19.43200 1.000 33.33872 238 ASP A CA 1
ATOM 1604 C C . ASP A 1 398 ? -28.44722 4.54439 19.59558 1.000 30.41006 238 ASP A C 1
ATOM 1605 O O . ASP A 1 398 ? -29.54713 5.02066 19.35623 1.000 33.33110 238 ASP A O 1
ATOM 1610 N N . TRP A 1 399 ? -27.43623 5.30075 20.05721 1.000 26.25145 239 TRP A N 1
ATOM 1611 C CA . TRP A 1 399 ? -27.58644 6.78922 20.05566 1.000 28.77582 239 TRP A CA 1
ATOM 1612 C C . TRP A 1 399 ? -28.19028 7.28863 18.72220 1.000 33.46703 239 TRP A C 1
ATOM 1613 O O . TRP A 1 399 ? -27.73692 6.87275 17.65778 1.000 29.77036 239 TRP A O 1
ATOM 1624 N N . SER A 1 400 ? -29.14442 8.22137 18.76402 1.000 27.63291 240 SER A N 1
ATOM 1625 C CA . SER A 1 400 ? -29.51649 8.99192 17.56478 1.000 26.51734 240 SER A CA 1
ATOM 1626 C C . SER A 1 400 ? -28.80032 10.33672 17.67831 1.000 29.42491 240 SER A C 1
ATOM 1627 O O . SER A 1 400 ? -29.01401 11.04259 18.64680 1.000 28.26926 240 SER A O 1
ATOM 1630 N N . GLU A 1 401 ? -27.97295 10.69315 16.70226 1.000 25.85123 241 GLU A N 1
ATOM 1631 C CA . GLU A 1 401 ? -27.32201 11.99688 16.75612 1.000 26.67420 241 GLU A CA 1
ATOM 1632 C C . GLU A 1 401 ? -28.32915 13.05086 16.34398 1.000 29.40315 241 GLU A C 1
ATOM 1633 O O . GLU A 1 401 ? -29.13675 12.85972 15.41906 1.000 29.36547 241 GLU A O 1
ATOM 1639 N N . ILE A 1 402 ? -28.34883 14.13590 17.08745 1.000 25.54309 242 ILE A N 1
ATOM 1640 C CA . ILE A 1 402 ? -29.22233 15.27299 16.82174 1.000 22.61007 242 ILE A CA 1
ATOM 1641 C C . ILE A 1 402 ? -28.54935 16.17346 15.78587 1.000 26.90209 242 ILE A C 1
ATOM 1642 O O . ILE A 1 402 ? -27.35456 16.49784 15.92105 1.000 28.85449 242 ILE A O 1
ATOM 1647 N N . TYR A 1 403 ? -29.29611 16.56579 14.73200 1.000 28.07110 243 TYR A N 1
ATOM 1648 C CA . TYR A 1 403 ? -28.73625 17.46394 13.72966 1.000 30.08230 243 TYR A CA 1
ATOM 1649 C C . TYR A 1 403 ? -28.70726 18.89313 14.24361 1.000 25.34619 243 TYR A C 1
ATOM 1650 O O . TYR A 1 403 ? -29.68481 19.38037 14.81853 1.000 27.29583 243 TYR A O 1
ATOM 1659 N N . THR A 1 404 ? -27.59721 19.59315 13.97216 1.000 26.79507 244 THR A N 1
ATOM 1660 C CA . THR A 1 404 ? -27.41748 20.98313 14.37973 1.000 29.96838 244 THR A CA 1
ATOM 1661 C C . THR A 1 404 ? -26.67971 21.72985 13.27096 1.000 30.17816 244 THR A C 1
ATOM 1662 O O . THR A 1 404 ? -26.13202 21.10764 12.34545 1.000 29.36204 244 THR A O 1
ATOM 1666 N N . THR A 1 405 ? -26.53245 23.05030 13.46156 1.000 26.47035 245 THR A N 1
ATOM 1667 C CA . THR A 1 405 ? -25.78310 23.83003 12.48890 1.000 31.05680 245 THR A CA 1
ATOM 1668 C C . THR A 1 405 ? -24.31191 23.44610 12.43853 1.000 35.50799 245 THR A C 1
ATOM 1669 O O . THR A 1 405 ? -23.64516 23.85434 11.50374 1.000 33.95402 245 THR A O 1
ATOM 1673 N N . THR A 1 406 ? -23.76280 22.65678 13.38287 1.000 32.65806 246 THR A N 1
ATOM 1674 C CA . THR A 1 406 ? -22.38716 22.14508 13.18134 1.000 28.61567 246 THR A CA 1
ATOM 1675 C C . THR A 1 406 ? -22.41531 20.66056 12.87138 1.000 31.60939 246 THR A C 1
ATOM 1676 O O . THR A 1 406 ? -21.38504 19.99533 12.84279 1.000 31.22735 246 THR A O 1
ATOM 1680 N N . ARG A 1 407 ? -23.59826 20.10538 12.65754 1.000 28.29972 247 ARG A N 1
ATOM 1681 C CA . ARG A 1 407 ? -23.62199 18.67764 12.30913 1.000 29.56333 247 ARG A CA 1
ATOM 1682 C C . ARG A 1 407 ? -24.84783 18.56877 11.38384 1.000 32.29550 247 ARG A C 1
ATOM 1683 O O . ARG A 1 407 ? -25.96568 18.20847 11.75717 1.000 29.06509 247 ARG A O 1
ATOM 1691 N N . LYS A 1 408 ? -24.71502 19.14451 10.15123 1.000 30.89976 248 LYS A N 1
ATOM 1692 C CA . LYS A 1 408 ? -25.90672 19.26884 9.27285 1.000 31.52625 248 LYS A CA 1
ATOM 1693 C C . LYS A 1 408 ? -26.15678 17.94533 8.54647 1.000 27.66470 248 LYS A C 1
ATOM 1694 O O . LYS A 1 408 ? -25.22336 17.21775 8.26151 1.000 33.38024 248 LYS A O 1
ATOM 1700 N N . PRO A 1 409 ? -27.40746 17.61504 8.18310 1.000 27.25034 249 PRO A N 1
ATOM 1701 C CA . PRO A 1 409 ? -27.62513 16.41822 7.34190 1.000 32.55131 249 PRO A CA 1
ATOM 1702 C C . PRO A 1 409 ? -26.93323 16.59533 5.98483 1.000 33.12586 249 PRO A C 1
ATOM 1703 O O . PRO A 1 409 ? -26.66170 17.72514 5.57671 1.000 30.85547 249 PRO A O 1
ATOM 1707 N N . SER A 1 410 ? -26.61806 15.46071 5.31853 1.000 31.78724 250 SER A N 1
ATOM 1708 C CA . SER A 1 410 ? -26.14791 15.43354 3.93878 1.000 35.23454 250 SER A CA 1
ATOM 1709 C C . SER A 1 410 ? -27.35182 15.44346 2.98118 1.000 35.78339 250 SER A C 1
ATOM 1710 O O . SER A 1 410 ? -28.49864 15.23754 3.38174 1.000 34.95600 250 SER A O 1
ATOM 1713 N N . ALA A 1 411 ? -27.07869 15.66211 1.68744 1.000 36.18258 251 ALA A N 1
ATOM 1714 C CA . ALA A 1 411 ? -28.18961 15.66284 0.72227 1.000 35.20838 251 ALA A CA 1
ATOM 1715 C C . ALA A 1 411 ? -28.76159 14.26286 0.62400 1.000 32.29307 251 ALA A C 1
ATOM 1716 O O . ALA A 1 411 ? -29.98768 14.08906 0.60741 1.000 35.45838 251 ALA A O 1
ATOM 1718 N N . GLY A 1 412 ? -27.90087 13.25017 0.71220 1.000 36.49830 252 GLY A N 1
ATOM 1719 C CA . GLY A 1 412 ? -28.38616 11.87049 0.75017 1.000 37.85658 252 GLY A CA 1
ATOM 1720 C C . GLY A 1 412 ? -29.22314 11.53111 1.97713 1.000 39.79781 252 GLY A C 1
ATOM 1721 O O . GLY A 1 412 ? -30.20804 10.83806 1.85924 1.000 32.86859 252 GLY A O 1
ATOM 1722 N N . ASP A 1 413 ? -28.83986 12.00796 3.18376 1.000 40.77909 253 ASP A N 1
ATOM 1723 C CA . ASP A 1 413 ? -29.71462 11.86988 4.36976 1.000 34.74848 253 ASP A CA 1
ATOM 1724 C C . ASP A 1 413 ? -31.16107 12.26318 4.06196 1.000 34.41261 253 ASP A C 1
ATOM 1725 O O . ASP A 1 413 ? -32.09289 11.68576 4.61171 1.000 36.82532 253 ASP A O 1
ATOM 1730 N N . VAL A 1 414 ? -31.36164 13.38175 3.34530 1.000 30.45041 254 VAL A N 1
ATOM 1731 C CA . VAL A 1 414 ? -32.70442 13.86143 3.10404 1.000 33.34223 254 VAL A CA 1
ATOM 1732 C C . VAL A 1 414 ? -33.27933 13.28445 1.77909 1.000 36.71108 254 VAL A C 1
ATOM 1733 O O . VAL A 1 414 ? -34.31738 13.72333 1.33142 1.000 41.46002 254 VAL A O 1
ATOM 1737 N N . GLY A 1 415 ? -32.59526 12.34874 1.12256 1.000 34.13921 255 GLY A N 1
ATOM 1738 C CA . GLY A 1 415 ? -33.21378 11.76201 -0.07796 1.000 33.46798 255 GLY A CA 1
ATOM 1739 C C . GLY A 1 415 ? -32.95374 12.57939 -1.36839 1.000 38.58246 255 GLY A C 1
ATOM 1740 O O . GLY A 1 415 ? -33.57392 12.29733 -2.40704 1.000 34.51871 255 GLY A O 1
ATOM 1741 N N . ALA A 1 416 ? -32.03293 13.55354 -1.34187 1.000 32.36545 256 ALA A N 1
ATOM 1742 C CA . ALA A 1 416 ? -31.83762 14.49560 -2.45134 1.000 35.19733 256 ALA A CA 1
ATOM 1743 C C . ALA A 1 416 ? -30.51089 14.22219 -3.12747 1.000 36.42214 256 ALA A C 1
ATOM 1744 O O . ALA A 1 416 ? -29.63919 13.57283 -2.54831 1.000 32.34067 256 ALA A O 1
ATOM 1746 N N . TYR A 1 417 ? -30.26004 14.93013 -4.26198 1.000 32.86785 257 TYR A N 1
ATOM 1747 C CA . TYR A 1 417 ? -28.91555 14.92624 -4.83765 1.000 34.01239 257 TYR A CA 1
ATOM 1748 C C . TYR A 1 417 ? -28.13836 16.10864 -4.28645 1.000 30.03586 257 TYR A C 1
ATOM 1749 O O . TYR A 1 417 ? -28.71803 17.15922 -4.03084 1.000 29.88862 257 TYR A O 1
ATOM 1758 N N . THR A 1 418 ? -26.82321 15.99263 -4.21927 1.000 28.59865 258 THR A N 1
ATOM 1759 C CA . THR A 1 418 ? -26.05214 17.21819 -4.00523 1.000 34.36106 258 THR A CA 1
ATOM 1760 C C . THR A 1 418 ? -26.09521 18.06193 -5.29243 1.000 35.89469 258 THR A C 1
ATOM 1761 O O . THR A 1 418 ? -26.43334 17.55970 -6.35994 1.000 36.48785 258 THR A O 1
ATOM 1765 N N . GLN A 1 419 ? -25.68626 19.32530 -5.19716 1.000 32.75053 259 GLN A N 1
ATOM 1766 C CA . GLN A 1 419 ? -25.56264 20.16201 -6.40500 1.000 36.29450 259 GLN A CA 1
ATOM 1767 C C . GLN A 1 419 ? -24.64555 19.51914 -7.44023 1.000 41.86147 259 GLN A C 1
ATOM 1768 O O . GLN A 1 419 ? -24.96098 19.53446 -8.64065 1.000 35.90527 259 GLN A O 1
ATOM 1774 N N . ALA A 1 420 ? -23.49732 18.98711 -7.01138 1.000 34.02449 260 ALA A N 1
ATOM 1775 C CA . ALA A 1 420 ? -22.55109 18.41066 -7.96651 1.000 37.49506 260 ALA A CA 1
ATOM 1776 C C . ALA A 1 420 ? -23.15473 17.19418 -8.62389 1.000 39.47034 260 ALA A C 1
ATOM 1777 O O . ALA A 1 420 ? -22.92037 16.95388 -9.81383 1.000 34.45089 260 ALA A O 1
ATOM 1779 N N . GLU A 1 421 ? -23.97837 16.42436 -7.89104 1.000 33.09660 261 GLU A N 1
ATOM 1780 C CA . GLU A 1 421 ? -24.61611 15.27630 -8.50446 1.000 35.31835 261 GLU A CA 1
ATOM 1781 C C . GLU A 1 421 ? -25.65167 15.70430 -9.57218 1.000 33.36202 261 GLU A C 1
ATOM 1782 O O . GLU A 1 421 ? -25.79257 15.03885 -10.61470 1.000 36.02873 261 GLU A O 1
ATOM 1788 N N . CYS A 1 422 ? -26.39586 16.77256 -9.30728 1.000 31.52205 262 CYS A N 1
ATOM 1789 C CA . CYS A 1 422 ? -27.32371 17.31040 -10.32746 1.000 33.32302 262 CYS A CA 1
ATOM 1790 C C . CYS A 1 422 ? -26.52690 17.79894 -11.52978 1.000 36.50068 262 CYS A C 1
ATOM 1791 O O . CYS A 1 422 ? -26.82192 17.44947 -12.67712 1.000 35.76622 262 CYS A O 1
ATOM 1794 N N . ASN A 1 423 ? -25.48690 18.58635 -11.25570 1.000 30.00200 263 ASN A N 1
ATOM 1795 C CA . ASN A 1 423 ? -24.70124 19.23629 -12.29256 1.000 32.54621 263 ASN A CA 1
ATOM 1796 C C . ASN A 1 423 ? -24.07901 18.21092 -13.21721 1.000 37.81666 263 ASN A C 1
ATOM 1797 O O . ASN A 1 423 ? -23.91320 18.49507 -14.40268 1.000 32.30878 263 ASN A O 1
ATOM 1802 N N . SER A 1 424 ? -23.67914 17.04057 -12.69196 1.000 29.94596 264 SER A N 1
ATOM 1803 C CA . SER A 1 424 ? -23.01963 16.06934 -13.54208 1.000 34.22896 264 SER A CA 1
ATOM 1804 C C . SER A 1 424 ? -24.02991 15.19377 -14.26350 1.000 35.52787 264 SER A C 1
ATOM 1805 O O . SER A 1 424 ? -23.63086 14.41478 -15.12286 1.000 31.28060 264 SER A O 1
ATOM 1808 N N . ARG A 1 425 ? -25.31024 15.28260 -13.92791 1.000 30.02878 265 ARG A N 1
ATOM 1809 C CA . ARG A 1 425 ? -26.27398 14.41499 -14.63323 1.000 34.88634 265 ARG A CA 1
ATOM 1810 C C . ARG A 1 425 ? -27.12285 15.13814 -15.68335 1.000 34.79213 265 ARG A C 1
ATOM 1811 O O . ARG A 1 425 ? -27.52065 14.51352 -16.68213 1.000 33.29224 265 ARG A O 1
ATOM 1819 N N . PHE A 1 426 ? -27.58538 16.36557 -15.43118 1.000 25.40466 266 PHE A N 1
ATOM 1820 C CA . PHE A 1 426 ? -28.71917 16.88033 -16.23122 1.000 31.52367 266 PHE A CA 1
ATOM 1821 C C . PHE A 1 426 ? -28.24372 17.96895 -17.20457 1.000 34.07811 266 PHE A C 1
ATOM 1822 O O . PHE A 1 426 ? -27.34699 18.76067 -16.89286 1.000 30.09020 266 PHE A O 1
ATOM 1830 N N . ILE A 1 427 ? -28.90743 18.05960 -18.34366 1.000 31.69527 267 ILE A N 1
ATOM 1831 C CA . ILE A 1 427 ? -28.45716 18.92853 -19.42763 1.000 27.87171 267 ILE A CA 1
ATOM 1832 C C . ILE A 1 427 ? -28.93802 20.35152 -19.17060 1.000 27.06593 267 ILE A C 1
ATOM 1833 O O . ILE A 1 427 ? -30.05241 20.57176 -18.72071 1.000 29.29890 267 ILE A O 1
ATOM 1838 N N . THR A 1 428 ? -28.14111 21.32432 -19.51040 1.000 28.69299 268 THR A N 1
ATOM 1839 C CA . THR A 1 428 ? -28.49016 22.71568 -19.34114 1.000 29.51777 268 THR A CA 1
ATOM 1840 C C . THR A 1 428 ? -28.61702 23.44161 -20.67099 1.000 35.86486 268 THR A C 1
ATOM 1841 O O . THR A 1 428 ? -29.04683 24.58881 -20.67608 1.000 30.97948 268 THR A O 1
ATOM 1845 N N . GLY A 1 429 ? -28.19588 22.84734 -21.79094 1.000 31.38638 269 GLY A N 1
ATOM 1846 C CA . GLY A 1 429 ? -28.27586 23.62978 -23.02820 1.000 32.22106 269 GLY A CA 1
ATOM 1847 C C . GLY A 1 429 ? -28.24417 22.65176 -24.18755 1.000 33.75217 269 GLY A C 1
ATOM 1848 O O . GLY A 1 429 ? -27.77573 21.52106 -24.04209 1.000 29.75935 269 GLY A O 1
ATOM 1849 N N . ILE A 1 430 ? -28.68517 23.11876 -25.35993 1.000 30.44075 270 ILE A N 1
ATOM 1850 C CA . ILE A 1 430 ? -28.71626 22.33874 -26.60894 1.000 28.65355 270 ILE A CA 1
ATOM 1851 C C . ILE A 1 430 ? -28.28383 23.33215 -27.67875 1.000 28.92874 270 ILE A C 1
ATOM 1852 O O . ILE A 1 430 ? -28.77949 24.45999 -27.67531 1.000 29.01086 270 ILE A O 1
ATOM 1857 N N . ARG A 1 431 ? -27.52702 22.88638 -28.67926 1.000 28.56780 271 ARG A N 1
ATOM 1858 C CA . ARG A 1 431 ? -27.22334 23.80233 -29.76912 1.000 30.68700 271 ARG A CA 1
ATOM 1859 C C . ARG A 1 431 ? -26.75365 22.98522 -30.94967 1.000 28.94058 271 ARG A C 1
ATOM 1860 O O . ARG A 1 431 ? -26.55658 21.77635 -30.83817 1.000 33.17738 271 ARG A O 1
ATOM 1868 N N . LEU A 1 432 ? -26.49821 23.67415 -32.08021 1.000 26.78255 272 LEU A N 1
ATOM 1869 C CA . LEU A 1 432 ? -25.87155 23.03944 -33.20759 1.000 30.85505 272 LEU A CA 1
ATOM 1870 C C . LEU A 1 432 ? -24.39222 23.44431 -33.24991 1.000 36.90217 272 LEU A C 1
ATOM 1871 O O . LEU A 1 432 ? -24.04620 24.61589 -33.04273 1.000 33.84143 272 LEU A O 1
ATOM 1876 N N . GLY A 1 433 ? -23.52384 22.48482 -33.52777 1.000 36.61784 273 GLY A N 1
ATOM 1877 C CA . GLY A 1 433 ? -22.09972 22.74149 -33.48937 1.000 32.89230 273 GLY A CA 1
ATOM 1878 C C . GLY A 1 433 ? -21.60686 23.33579 -34.79282 1.000 36.04151 273 GLY A C 1
ATOM 1879 O O . GLY A 1 433 ? -22.37623 23.83196 -35.62385 1.000 34.67316 273 GLY A O 1
ATOM 1880 N N . GLY A 1 434 ? -20.30076 23.21572 -35.02047 1.000 33.37006 274 GLY A N 1
ATOM 1881 C CA . GLY A 1 434 ? -19.69157 23.89702 -36.16228 1.000 31.83489 274 GLY A CA 1
ATOM 1882 C C . GLY A 1 434 ? -20.16086 23.31113 -37.46444 1.000 37.92704 274 GLY A C 1
ATOM 1883 O O . GLY A 1 434 ? -20.45960 22.12536 -37.56273 1.000 38.94925 274 GLY A O 1
ATOM 1884 N N . LEU A 1 435 ? -20.13594 24.14335 -38.49906 1.000 33.76308 275 LEU A N 1
ATOM 1885 C CA . LEU A 1 435 ? -20.67739 23.80419 -39.78677 1.000 38.99499 275 LEU A CA 1
ATOM 1886 C C . LEU A 1 435 ? -19.68444 22.90625 -40.55701 1.000 47.44467 275 LEU A C 1
ATOM 1887 O O . LEU A 1 435 ? -18.47576 23.05277 -40.40637 1.000 49.31031 275 LEU A O 1
ATOM 1892 N N . SER A 1 436 ? -20.19226 21.90199 -41.28988 1.000 42.08029 276 SER A N 1
ATOM 1893 C CA . SER A 1 436 ? -19.46851 21.16292 -42.32912 1.000 51.46903 276 SER A CA 1
ATOM 1894 C C . SER A 1 436 ? -20.27507 21.25322 -43.61739 1.000 51.82977 276 SER A C 1
ATOM 1895 O O . SER A 1 436 ? -21.49305 21.40098 -43.59136 1.000 49.74861 276 SER A O 1
ATOM 1898 N N . SER A 1 437 ? -19.61997 21.13095 -44.76345 1.000 61.56589 277 SER A N 1
ATOM 1899 C CA . SER A 1 437 ? -20.38224 21.21993 -45.99914 1.000 62.55576 277 SER A CA 1
ATOM 1900 C C . SER A 1 437 ? -19.71806 20.33456 -47.02423 1.000 68.48586 277 SER A C 1
ATOM 1901 O O . SER A 1 437 ? -18.57984 19.89335 -46.83792 1.000 66.07822 277 SER A O 1
ATOM 1904 N N . VAL A 1 438 ? -20.47629 20.05265 -48.08639 1.000 67.72476 278 VAL A N 1
ATOM 1905 C CA . VAL A 1 438 ? -20.00623 19.23971 -49.19663 1.000 79.74071 278 VAL A CA 1
ATOM 1906 C C . VAL A 1 438 ? -20.64109 19.78195 -50.46910 1.000 86.45334 278 VAL A C 1
ATOM 1907 O O . VAL A 1 438 ? -21.78157 20.25241 -50.46365 1.000 79.29264 278 VAL A O 1
ATOM 1911 N N . GLN A 1 439 ? -19.89896 19.71332 -51.56809 1.000 95.21894 279 GLN A N 1
ATOM 1912 C CA . GLN A 1 439 ? -20.44698 20.06894 -52.86921 1.000 103.32788 279 GLN A CA 1
ATOM 1913 C C . GLN A 1 439 ? -21.06731 18.82842 -53.50894 1.000 109.30642 279 GLN A C 1
ATOM 1914 O O . GLN A 1 439 ? -20.51977 17.72428 -53.42155 1.000 110.60151 279 GLN A O 1
ATOM 1920 N N . THR A 1 440 ? -22.23043 19.00695 -54.12589 1.000 107.73358 280 THR A N 1
ATOM 1921 C CA . THR A 1 440 ? -22.99441 17.86199 -54.61757 1.000 108.49790 280 THR A CA 1
ATOM 1922 C C . THR A 1 440 ? -23.16189 17.94070 -56.13848 1.000 109.74487 280 THR A C 1
ATOM 1923 O O . THR A 1 440 ? -22.20674 18.22272 -56.86586 1.000 103.34111 280 THR A O 1
ATOM 1927 N N . GLY A 1 445 ? -23.29884 13.85550 -52.23189 1.000 72.67510 285 GLY A N 1
ATOM 1928 C CA . GLY A 1 445 ? -23.93384 14.76170 -51.27913 1.000 74.23433 285 GLY A CA 1
ATOM 1929 C C . GLY A 1 445 ? -23.53305 14.53108 -49.82562 1.000 63.17940 285 GLY A C 1
ATOM 1930 O O . GLY A 1 445 ? -22.46020 13.99071 -49.54828 1.000 61.50240 285 GLY A O 1
ATOM 1931 N N . TRP A 1 446 ? -24.36999 14.94764 -48.87951 1.000 59.40544 286 TRP A N 1
ATOM 1932 C CA . TRP A 1 446 ? -24.09498 14.69917 -47.46635 1.000 53.51433 286 TRP A CA 1
ATOM 1933 C C . TRP A 1 446 ? -24.75259 13.36318 -47.07695 1.000 55.77481 286 TRP A C 1
ATOM 1934 O O . TRP A 1 446 ? -25.97901 13.22672 -47.14558 1.000 50.35317 286 TRP A O 1
ATOM 1945 N N . SER A 1 447 ? -23.92464 12.36657 -46.74882 1.000 49.33161 287 SER A N 1
ATOM 1946 C CA . SER A 1 447 ? -24.36418 11.06635 -46.23992 1.000 52.04478 287 SER A CA 1
ATOM 1947 C C . SER A 1 447 ? -24.59511 11.14954 -44.74980 1.000 42.99106 287 SER A C 1
ATOM 1948 O O . SER A 1 447 ? -23.83112 11.81257 -44.02288 1.000 43.62149 287 SER A O 1
ATOM 1951 N N . ASP A 1 448 ? -25.62802 10.42907 -44.29690 1.000 42.20589 288 ASP A N 1
ATOM 1952 C CA . ASP A 1 448 ? -25.96088 10.34819 -42.88633 1.000 43.82256 288 ASP A CA 1
ATOM 1953 C C . ASP A 1 448 ? -24.69618 10.12330 -42.07151 1.000 39.58283 288 ASP A C 1
ATOM 1954 O O . ASP A 1 448 ? -23.87666 9.25476 -42.39034 1.000 39.47307 288 ASP A O 1
ATOM 1959 N N . ARG A 1 449 ? -24.50850 10.96801 -41.07800 1.000 39.18688 289 ARG A N 1
ATOM 1960 C CA . ARG A 1 449 ? -23.35812 10.96170 -40.18044 1.000 38.20829 289 ARG A CA 1
ATOM 1961 C C . ARG A 1 449 ? -23.79921 11.08220 -38.74440 1.000 41.95109 289 ARG A C 1
ATOM 1962 O O . ARG A 1 449 ? -24.58274 11.97028 -38.38930 1.000 39.23178 289 ARG A O 1
ATOM 1970 N N . SER A 1 450 ? -23.22754 10.21628 -37.90243 1.000 39.79344 290 SER A N 1
ATOM 1971 C CA . SER A 1 450 ? -23.65220 10.10395 -36.51651 1.000 36.17036 290 SER A CA 1
ATOM 1972 C C . SER A 1 450 ? -23.76417 11.46355 -35.82937 1.000 40.29427 290 SER A C 1
ATOM 1973 O O . SER A 1 450 ? -22.78898 12.22291 -35.72631 1.000 39.57649 290 SER A O 1
ATOM 1976 N N . GLY A 1 451 ? -24.96105 11.82065 -35.38487 1.000 36.67175 291 GLY A N 1
ATOM 1977 C CA . GLY A 1 451 ? -25.08471 13.09330 -34.67580 1.000 31.35896 291 GLY A CA 1
ATOM 1978 C C . GLY A 1 451 ? -25.31591 14.33770 -35.53822 1.000 33.60879 291 GLY A C 1
ATOM 1979 O O . GLY A 1 451 ? -25.73167 15.36511 -34.99561 1.000 35.22354 291 GLY A O 1
ATOM 1980 N N . TYR A 1 452 ? -25.12442 14.26351 -36.84948 1.000 32.57785 292 TYR A N 1
ATOM 1981 C CA . TYR A 1 452 ? -25.20644 15.41642 -37.74603 1.000 34.76072 292 TYR A CA 1
ATOM 1982 C C . TYR A 1 452 ? -26.58956 15.55109 -38.36921 1.000 39.03031 292 TYR A C 1
ATOM 1983 O O . TYR A 1 452 ? -27.19203 14.55294 -38.76731 1.000 34.04640 292 TYR A O 1
ATOM 1992 N N . VAL A 1 453 ? -27.04486 16.79586 -38.54400 1.000 31.90450 293 VAL A N 1
ATOM 1993 C CA . VAL A 1 453 ? -28.30372 17.09906 -39.20625 1.000 33.08970 293 VAL A CA 1
ATOM 1994 C C . VAL A 1 453 ? -27.99979 18.08625 -40.31819 1.000 34.66947 293 VAL A C 1
ATOM 1995 O O . VAL A 1 453 ? -27.09252 18.91623 -40.18657 1.000 34.83506 293 VAL A O 1
ATOM 1999 N N . VAL A 1 454 ? -28.76219 17.99240 -41.40166 1.000 32.78037 294 VAL A N 1
ATOM 2000 C CA . VAL A 1 454 ? -28.63360 18.93732 -42.51443 1.000 34.35914 294 VAL A CA 1
ATOM 2001 C C . VAL A 1 454 ? -29.26132 20.26429 -42.08645 1.000 38.05938 294 VAL A C 1
ATOM 2002 O O . VAL A 1 454 ? -30.34076 20.30147 -41.45943 1.000 35.42055 294 VAL A O 1
ATOM 2006 N N . THR A 1 455 ? -28.53548 21.34551 -42.30421 1.000 38.55374 295 THR A N 1
ATOM 2007 C CA . THR A 1 455 ? -28.98634 22.67612 -41.93201 1.000 34.33798 295 THR A CA 1
ATOM 2008 C C . THR A 1 455 ? -29.03946 23.58726 -43.12643 1.000 42.17612 295 THR A C 1
ATOM 2009 O O . THR A 1 455 ? -29.49133 24.72672 -42.98526 1.000 39.57797 295 THR A O 1
ATOM 2013 N N . GLY A 1 456 ? -28.59255 23.14535 -44.29154 1.000 41.49067 296 GLY A N 1
ATOM 2014 C CA . GLY A 1 456 ? -28.70509 24.02841 -45.44371 1.000 47.45056 296 GLY A CA 1
ATOM 2015 C C . GLY A 1 456 ? -28.50337 23.26253 -46.72698 1.000 55.20788 296 GLY A C 1
ATOM 2016 O O . GLY A 1 456 ? -27.75872 22.28061 -46.76234 1.000 51.61425 296 GLY A O 1
ATOM 2017 N N . SER A 1 457 ? -29.19840 23.69104 -47.78910 1.000 74.71924 297 SER A N 1
ATOM 2018 C CA . SER A 1 457 ? -29.01853 23.12959 -49.14321 1.000 78.20919 297 SER A CA 1
ATOM 2019 C C . SER A 1 457 ? -28.89941 24.33363 -50.06688 1.000 84.84643 297 SER A C 1
ATOM 2020 O O . SER A 1 457 ? -29.87081 24.68405 -50.73667 1.000 91.52968 297 SER A O 1
ATOM 2023 N N . VAL A 1 458 ? -27.73033 24.97459 -50.06843 1.000 87.85041 298 VAL A N 1
ATOM 2024 C CA . VAL A 1 458 ? -27.46380 26.16023 -50.90908 1.000 97.06363 298 VAL A CA 1
ATOM 2025 C C . VAL A 1 458 ? -28.08883 26.12101 -52.32377 1.000 98.35354 298 VAL A C 1
ATOM 2026 O O . VAL A 1 458 ? -28.03299 25.11141 -53.04118 1.000 96.45362 298 VAL A O 1
ATOM 2030 N N . ASP A 1 467 ? -26.10552 21.55891 -55.68973 1.000 110.53992 307 ASP A N 1
ATOM 2031 C CA . ASP A 1 467 ? -25.14995 22.57541 -55.26102 1.000 109.47491 307 ASP A CA 1
ATOM 2032 C C . ASP A 1 467 ? -24.39588 22.11501 -53.99099 1.000 105.39146 307 ASP A C 1
ATOM 2033 O O . ASP A 1 467 ? -23.56316 21.21132 -54.05387 1.000 106.92711 307 ASP A O 1
ATOM 2038 N N . THR A 1 468 ? -24.67745 22.72196 -52.83668 1.000 91.46333 308 THR A N 1
ATOM 2039 C CA . THR A 1 468 ? -23.92685 22.40488 -51.62948 1.000 84.92005 308 THR A CA 1
ATOM 2040 C C . THR A 1 468 ? -24.86554 22.08794 -50.47985 1.000 75.46328 308 THR A C 1
ATOM 2041 O O . THR A 1 468 ? -25.92483 22.70670 -50.34442 1.000 77.46074 308 THR A O 1
ATOM 2045 N N . THR A 1 469 ? -24.48294 21.09531 -49.67738 1.000 59.00078 309 THR A N 1
ATOM 2046 C CA . THR A 1 469 ? -25.24387 20.71177 -48.49812 1.000 56.76597 309 THR A CA 1
ATOM 2047 C C . THR A 1 469 ? -24.40299 21.00952 -47.25122 1.000 54.84112 309 THR A C 1
ATOM 2048 O O . THR A 1 469 ? -23.20527 20.71052 -47.20679 1.000 49.32866 309 THR A O 1
ATOM 2052 N N . GLN A 1 470 ? -25.03660 21.62342 -46.26388 1.000 48.03266 310 GLN A N 1
ATOM 2053 C CA . GLN A 1 470 ? -24.44911 21.97044 -44.98843 1.000 39.83083 310 GLN A CA 1
ATOM 2054 C C . GLN A 1 470 ? -25.10814 21.16014 -43.88145 1.000 37.36901 310 GLN A C 1
ATOM 2055 O O . GLN A 1 470 ? -26.32699 20.94871 -43.90067 1.000 39.61753 310 GLN A O 1
ATOM 2061 N N . ALA A 1 471 ? -24.31037 20.81730 -42.88220 1.000 36.84716 311 ALA A N 1
ATOM 2062 C CA . ALA A 1 471 ? -24.70127 19.96521 -41.77757 1.000 34.31505 311 ALA A CA 1
ATOM 2063 C C . ALA A 1 471 ? -23.95252 20.42833 -40.55192 1.000 35.12778 311 ALA A C 1
ATOM 2064 O O . ALA A 1 471 ? -22.83788 20.94412 -40.66994 1.000 37.43035 311 ALA A O 1
ATOM 2066 N N . ARG A 1 472 ? -24.55890 20.22755 -39.38093 1.000 32.18317 312 ARG A N 1
ATOM 2067 C CA . ARG A 1 472 ? -23.94986 20.49849 -38.08612 1.000 34.73988 312 ARG A CA 1
ATOM 2068 C C . ARG A 1 472 ? -24.27415 19.36039 -37.12172 1.000 36.58363 312 ARG A C 1
ATOM 2069 O O . ARG A 1 472 ? -25.33584 18.73786 -37.23278 1.000 34.80284 312 ARG A O 1
ATOM 2077 N N . PRO A 1 473 ? -23.43382 19.14657 -36.09369 1.000 34.32470 313 PRO A N 1
ATOM 2078 C CA . PRO A 1 473 ? -23.75699 18.13629 -35.07776 1.000 30.50275 313 PRO A CA 1
ATOM 2079 C C . PRO A 1 473 ? -24.68297 18.74939 -34.03794 1.000 35.56964 313 PRO A C 1
ATOM 2080 O O . PRO A 1 473 ? -24.54137 19.92130 -33.67052 1.000 30.26910 313 PRO A O 1
ATOM 2084 N N . ILE A 1 474 ? -25.63861 17.95454 -33.54746 1.000 28.86937 314 ILE A N 1
ATOM 2085 C CA . ILE A 1 474 ? -26.36597 18.37017 -32.32802 1.000 32.94281 314 ILE A CA 1
ATOM 2086 C C . ILE A 1 474 ? -25.44267 18.20450 -31.13301 1.000 34.51066 314 ILE A C 1
ATOM 2087 O O . ILE A 1 474 ? -24.72197 17.20480 -31.05303 1.000 30.12857 314 ILE A O 1
ATOM 2092 N N . GLN A 1 475 ? -25.42471 19.19301 -30.20686 1.000 29.48429 315 GLN A N 1
ATOM 2093 C CA . GLN A 1 475 ? -24.55491 19.14834 -29.05126 1.000 28.18911 315 GLN A CA 1
ATOM 2094 C C . GLN A 1 475 ? -25.40290 19.49413 -27.85221 1.000 29.60143 315 GLN A C 1
ATOM 2095 O O . GLN A 1 475 ? -26.38448 20.22462 -27.97772 1.000 30.55492 315 GLN A O 1
ATOM 2101 N N . TYR A 1 476 ? -25.03994 18.94660 -26.71236 1.000 26.27601 316 TYR A N 1
ATOM 2102 C CA . TYR A 1 476 ? -25.78478 19.23529 -25.47889 1.000 26.85260 316 TYR A CA 1
ATOM 2103 C C . TYR A 1 476 ? -24.77686 19.47047 -24.37553 1.000 30.77488 316 TYR A C 1
ATOM 2104 O O . TYR A 1 476 ? -23.65270 18.96434 -24.43311 1.000 31.26675 316 TYR A O 1
ATOM 2113 N N . CYS A 1 477 ? -25.20396 20.19309 -23.34282 1.000 26.90687 317 CYS A N 1
ATOM 2114 C CA . CYS A 1 477 ? -24.24414 20.69916 -22.35199 1.000 28.40265 317 CYS A CA 1
ATOM 2115 C C . CYS A 1 477 ? -24.59181 20.10325 -20.99979 1.000 29.87514 317 CYS A C 1
ATOM 2116 O O . CYS A 1 477 ? -25.75361 20.17509 -20.59277 1.000 28.30184 317 CYS A O 1
ATOM 2119 N N . ILE A 1 478 ? -23.60364 19.52567 -20.30842 1.000 29.12632 318 ILE A N 1
ATOM 2120 C CA . ILE A 1 478 ? -23.77994 19.02252 -18.94554 1.000 27.13167 318 ILE A CA 1
ATOM 2121 C C . ILE A 1 478 ? -22.62097 19.56502 -18.09283 1.000 30.29659 318 ILE A C 1
ATOM 2122 O O . ILE A 1 478 ? -21.44510 19.34533 -18.43111 1.000 28.42576 318 ILE A O 1
ATOM 2127 N N . ASN A 1 479 ? -22.94803 20.32124 -17.04968 1.000 33.11372 319 ASN A N 1
ATOM 2128 C CA . ASN A 1 479 ? -21.89801 20.87477 -16.19296 1.000 34.69225 319 ASN A CA 1
ATOM 2129 C C . ASN A 1 479 ? -20.90187 21.73731 -16.96878 1.000 34.69126 319 ASN A C 1
ATOM 2130 O O . ASN A 1 479 ? -19.68588 21.62742 -16.77433 1.000 36.50245 319 ASN A O 1
ATOM 2135 N N . GLY A 1 480 ? -21.38326 22.53980 -17.92028 1.000 32.88860 320 GLY A N 1
ATOM 2136 C CA . GLY A 1 480 ? -20.46171 23.33843 -18.71487 1.000 37.77590 320 GLY A CA 1
ATOM 2137 C C . GLY A 1 480 ? -19.80485 22.62181 -19.85928 1.000 34.95877 320 GLY A C 1
ATOM 2138 O O . GLY A 1 480 ? -19.30934 23.27585 -20.77428 1.000 31.88391 320 GLY A O 1
ATOM 2139 N N . THR A 1 481 ? -19.80234 21.28901 -19.88624 1.000 29.72301 321 THR A N 1
ATOM 2140 C CA . THR A 1 481 ? -19.06445 20.56460 -20.93713 1.000 28.26005 321 THR A CA 1
ATOM 2141 C C . THR A 1 481 ? -20.02800 20.29890 -22.06897 1.000 30.73137 321 THR A C 1
ATOM 2142 O O . THR A 1 481 ? -21.08020 19.70344 -21.80666 1.000 28.26127 321 THR A O 1
ATOM 2146 N N . TRP A 1 482 ? -19.63903 20.59501 -23.31002 1.000 28.53962 322 TRP A N 1
ATOM 2147 C CA . TRP A 1 482 ? -20.50642 20.17617 -24.40262 1.000 29.07961 322 TRP A CA 1
ATOM 2148 C C . TRP A 1 482 ? -20.16751 18.74872 -24.86079 1.000 30.66257 322 TRP A C 1
ATOM 2149 O O . TRP A 1 482 ? -18.98781 18.35819 -24.88836 1.000 30.55888 322 TRP A O 1
ATOM 2160 N N . TYR A 1 483 ? -21.15928 18.09164 -25.48171 1.000 28.71673 323 TYR A N 1
ATOM 2161 C CA . TYR A 1 483 ? -20.95919 16.76090 -26.09350 1.000 32.40639 323 TYR A CA 1
ATOM 2162 C C . TYR A 1 483 ? -21.67755 16.69939 -27.43426 1.000 30.59785 323 TYR A C 1
ATOM 2163 O O . TYR A 1 483 ? -22.77138 17.23780 -27.55729 1.000 29.20839 323 TYR A O 1
ATOM 2172 N N . ASN A 1 484 ? -21.13045 15.96997 -28.39454 1.000 27.63606 324 ASN A N 1
ATOM 2173 C CA . ASN A 1 484 ? -21.87696 15.60757 -29.59991 1.000 34.20668 324 ASN A CA 1
ATOM 2174 C C . ASN A 1 484 ? -22.89554 14.50781 -29.34417 1.000 36.64728 324 ASN A C 1
ATOM 2175 O O . ASN A 1 484 ? -22.56021 13.46734 -28.76670 1.000 33.44028 324 ASN A O 1
ATOM 2180 N N . ALA A 1 485 ? -24.12454 14.73838 -29.79965 1.000 32.90473 325 ALA A N 1
ATOM 2181 C CA . ALA A 1 485 ? -25.11904 13.68011 -29.86201 1.000 32.66223 325 ALA A CA 1
ATOM 2182 C C . ALA A 1 485 ? -24.64722 12.57909 -30.79691 1.000 33.10329 325 ALA A C 1
ATOM 2183 O O . ALA A 1 485 ? -23.78867 12.77592 -31.68977 1.000 33.39568 325 ALA A O 1
ATOM 2185 N N . GLY A 1 486 ? -25.16420 11.36868 -30.57350 1.000 38.29019 326 GLY A N 1
ATOM 2186 C CA . GLY A 1 486 ? -24.93318 10.27769 -31.50749 1.000 36.02691 326 GLY A CA 1
ATOM 2187 C C . GLY A 1 486 ? -26.23235 9.94519 -32.24898 1.000 34.79357 326 GLY A C 1
ATOM 2188 O O . GLY A 1 486 ? -27.28341 10.57004 -32.05607 1.000 31.47665 326 GLY A O 1
ATOM 2189 N N . SER A 1 487 ? -26.14015 8.93176 -33.10658 1.000 35.21791 327 SER A N 1
ATOM 2190 C CA . SER A 1 487 ? -27.26816 8.42292 -33.88040 1.000 36.91554 327 SER A CA 1
ATOM 2191 C C . SER A 1 487 ? -27.33954 6.89462 -33.65956 1.000 47.40762 327 SER A C 1
ATOM 2192 O O . SER A 1 487 ? -26.33256 6.21619 -33.76220 1.000 43.43578 327 SER A O 1
ATOM 2195 N N . ILE A 1 488 ? -28.50419 6.35566 -33.36334 1.000 40.2658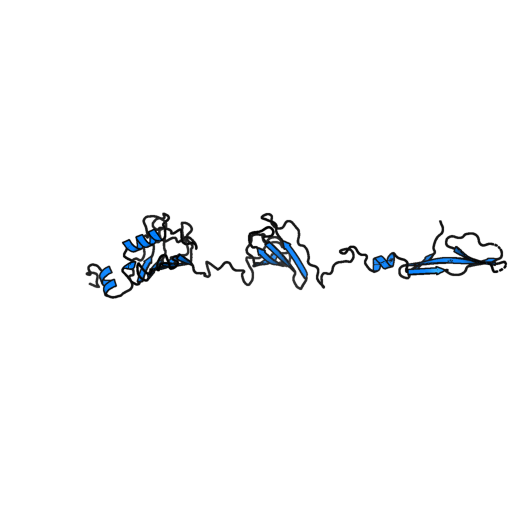8 328 ILE A N 1
ATOM 2196 C CA . ILE A 1 488 ? -28.75021 4.91713 -33.38464 1.000 41.62596 328 ILE A CA 1
ATOM 2197 C C . ILE A 1 488 ? -28.25176 4.18877 -34.63126 1.000 48.59038 328 ILE A C 1
ATOM 2198 O O . ILE A 1 488 ? -28.51850 4.59619 -35.78098 1.000 50.54199 328 ILE A O 1
#

Sequence (290 aa):
QNGADIPGKDTFTKNIGACRAYSAWLNIGGDSQVWTTAQFISWLESQGAFNHPYWMCKGSWAYANNKVITDTGCGNICLAGAVVEVIGTRGAMTIRVTTPSTSSGGGITNAQFTYINHGDAYAPGWRRDYNTKNQQPAFALGQTGSTVGNDKAVGWNWNSGVYNANIGGASTLILHFNMNTGSCPAVQFRVNYRNGGIFYRSARDGYGFEADWSEIYTTTRKPSAGDVGAYTQAECNSRFITGIRLGGLSSVQTGWSDRSGYVVTGSVDTTQARPIQYCINGTWYNAGSI